Protein AF-A0A9D5G2F9-F1 (afdb_monomer_lite)

Sequence (188 aa):
MTETDYNDNSSNGGHCAVPDDVMAKYVARTQTERFNLGEPRIYWFSLKDRPQVIAGDEGLLRSNNSPKPAYIEMTNLMQVVGDATSSTPQPINWALVGSATIHHTLLQKSDGTYELLLWNEVPSWDTRTHVKISVPVQSATVHLPPSIGTATYYTFNTSYQMVRTPVTQRGSSFTIPVSDNISVLDFK

Secondary structure (DSSP, 8-state):
---B-----TTSTTS----HHHHHHHHHHHHHHHHHTT-S---BS-SB--TT-SS----SB-TTSPBPHHHHHHHHHHHHH--SS--PPPP---EEES-TTEEEEEEE-TTS-EEEEEEE-S-SEETTTTEE--PPPEEEEEE--TT---EEEEEE-TTS-EEEEEEPPBTTEEEEEE-SS-EEEEE-

Structure (mmCIF, N/CA/C/O backbone):
data_AF-A0A9D5G2F9-F1
#
_entry.id   AF-A0A9D5G2F9-F1
#
loop_
_atom_site.group_PDB
_atom_site.id
_atom_site.type_symbol
_atom_site.label_atom_id
_atom_site.label_alt_id
_atom_site.label_comp_id
_atom_site.label_asym_id
_atom_site.label_entity_id
_atom_site.label_seq_id
_atom_site.pdbx_PDB_ins_code
_atom_site.Cartn_x
_atom_site.Cartn_y
_atom_site.Cartn_z
_atom_site.occupancy
_atom_site.B_iso_or_equiv
_atom_site.auth_seq_id
_atom_site.auth_comp_id
_atom_site.auth_asym_id
_atom_site.auth_atom_id
_atom_site.pdbx_PDB_model_num
ATOM 1 N N . MET A 1 1 ? 3.955 -19.134 -1.319 1.00 85.31 1 MET A N 1
ATOM 2 C CA . MET A 1 1 ? 4.544 -19.064 -2.676 1.00 85.31 1 MET A CA 1
ATOM 3 C C . MET A 1 1 ? 6.048 -18.875 -2.584 1.00 85.31 1 MET A C 1
ATOM 5 O O . MET A 1 1 ? 6.481 -18.056 -1.784 1.00 85.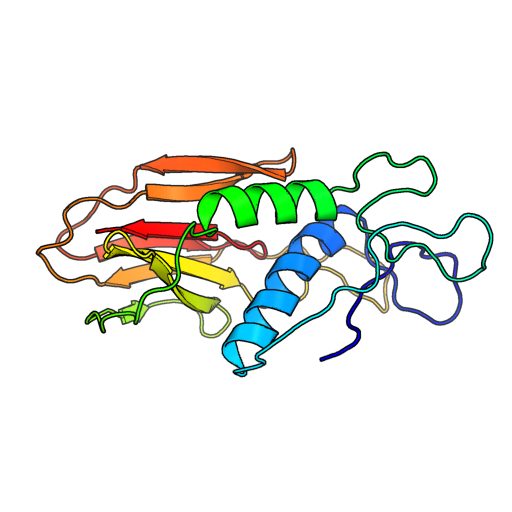31 1 MET A O 1
ATOM 9 N N . THR A 1 2 ? 6.841 -19.641 -3.340 1.00 88.06 2 THR A N 1
ATOM 10 C CA . THR A 1 2 ? 8.318 -19.618 -3.255 1.00 88.06 2 THR A CA 1
ATOM 11 C C . THR A 1 2 ? 8.989 -18.563 -4.132 1.00 88.06 2 THR A C 1
ATOM 13 O O . THR A 1 2 ? 10.154 -18.271 -3.896 1.00 88.06 2 THR A O 1
ATOM 16 N N . GLU A 1 3 ? 8.281 -18.002 -5.115 1.00 85.62 3 GLU A N 1
ATOM 17 C CA . GLU A 1 3 ? 8.810 -17.004 -6.050 1.00 85.62 3 GLU A CA 1
ATOM 18 C C . GLU A 1 3 ? 7.663 -16.153 -6.615 1.00 85.62 3 GLU A C 1
ATOM 20 O O . GLU A 1 3 ? 6.626 -16.689 -7.009 1.00 85.62 3 GLU A O 1
ATOM 25 N N . THR A 1 4 ? 7.839 -14.833 -6.599 1.00 86.94 4 THR A N 1
ATOM 26 C CA . THR A 1 4 ? 7.027 -13.837 -7.310 1.00 86.94 4 THR A CA 1
ATOM 27 C C . THR A 1 4 ? 7.900 -12.618 -7.568 1.00 86.94 4 THR A C 1
ATOM 29 O O . THR A 1 4 ? 8.702 -12.259 -6.702 1.00 86.94 4 THR A O 1
ATOM 32 N N . ASP A 1 5 ? 7.729 -11.973 -8.719 1.00 82.69 5 ASP A N 1
ATOM 33 C CA . ASP A 1 5 ? 8.570 -10.847 -9.113 1.00 82.69 5 ASP A CA 1
ATOM 34 C C . ASP A 1 5 ? 7.913 -9.938 -10.157 1.00 82.69 5 ASP A C 1
ATOM 36 O O . ASP A 1 5 ? 6.858 -10.242 -10.719 1.00 82.69 5 ASP A O 1
ATOM 40 N N . TYR A 1 6 ? 8.584 -8.811 -10.379 1.00 85.12 6 TYR A N 1
ATOM 41 C CA . TYR A 1 6 ? 8.575 -8.054 -11.623 1.00 85.12 6 TYR A CA 1
ATOM 42 C C . TYR A 1 6 ? 10.031 -7.669 -11.918 1.00 85.12 6 TYR A C 1
ATOM 44 O O . TYR A 1 6 ? 10.804 -7.446 -10.989 1.00 85.12 6 TYR A O 1
ATOM 52 N N . ASN A 1 7 ? 10.396 -7.539 -13.192 1.00 79.69 7 ASN A N 1
ATOM 53 C CA . ASN A 1 7 ? 11.679 -6.968 -13.618 1.00 79.69 7 ASN A CA 1
ATOM 54 C C . ASN A 1 7 ? 11.470 -5.558 -14.185 1.00 79.69 7 ASN A C 1
ATOM 56 O O . ASN A 1 7 ? 10.376 -5.239 -14.655 1.00 79.69 7 ASN A O 1
ATOM 60 N N . ASP A 1 8 ? 12.515 -4.733 -14.185 1.00 70.94 8 ASP A N 1
ATOM 61 C CA . ASP A 1 8 ? 12.493 -3.363 -14.720 1.00 70.94 8 ASP A CA 1
ATOM 62 C C . ASP A 1 8 ? 13.312 -3.160 -16.004 1.00 70.94 8 ASP A C 1
ATOM 64 O O . ASP A 1 8 ? 13.430 -2.041 -16.513 1.00 70.94 8 ASP A O 1
ATOM 68 N N . ASN A 1 9 ? 13.807 -4.247 -16.597 1.00 73.06 9 ASN A N 1
ATOM 69 C CA . ASN A 1 9 ? 14.624 -4.202 -17.801 1.00 73.06 9 ASN A CA 1
ATOM 70 C C . ASN A 1 9 ? 13.833 -4.499 -19.083 1.00 73.06 9 ASN A C 1
ATOM 72 O O . ASN A 1 9 ? 13.640 -5.645 -19.491 1.00 73.06 9 ASN A O 1
ATOM 76 N N . SER A 1 10 ? 13.457 -3.433 -19.788 1.00 64.12 10 SER A N 1
ATOM 77 C CA . SER A 1 10 ? 12.704 -3.488 -21.049 1.00 64.12 10 SER A CA 1
ATOM 78 C C . SER A 1 10 ? 13.485 -4.018 -22.259 1.00 64.12 10 SER A C 1
ATOM 80 O O . SER A 1 10 ? 12.889 -4.237 -23.312 1.00 64.12 10 SER A O 1
ATOM 82 N N . SER A 1 11 ? 14.801 -4.237 -22.143 1.00 59.06 11 SER A N 1
ATOM 83 C CA . SER A 1 11 ? 15.627 -4.787 -23.233 1.00 59.06 11 SER A CA 1
ATOM 84 C C . SER A 1 11 ? 15.567 -6.316 -23.336 1.00 59.06 11 SER A C 1
ATOM 86 O O . SER A 1 11 ? 16.083 -6.905 -24.290 1.00 59.06 11 SER A O 1
ATOM 88 N N . ASN A 1 12 ? 14.911 -6.966 -22.376 1.00 58.00 12 ASN A N 1
ATOM 89 C CA . ASN A 1 12 ? 14.879 -8.408 -22.243 1.00 58.00 12 ASN A CA 1
ATOM 90 C C . ASN A 1 12 ? 13.683 -9.010 -23.008 1.00 58.00 12 ASN A C 1
ATOM 92 O O . ASN A 1 12 ? 12.565 -9.049 -22.498 1.00 58.00 12 ASN A O 1
ATOM 96 N N . GLY A 1 13 ? 13.915 -9.432 -24.258 1.00 49.44 13 GLY A N 1
ATOM 97 C CA . GLY A 1 13 ? 12.926 -9.791 -25.296 1.00 49.44 13 GLY A CA 1
ATOM 98 C C . GLY A 1 13 ? 11.974 -10.975 -25.034 1.00 49.44 13 GLY A C 1
ATOM 99 O O . GLY A 1 13 ? 11.789 -11.811 -25.916 1.00 49.44 13 GLY A O 1
ATOM 100 N N . GLY A 1 14 ? 11.338 -11.034 -23.864 1.00 52.22 14 GLY A N 1
ATOM 101 C CA . GLY A 1 14 ? 10.308 -12.017 -23.517 1.00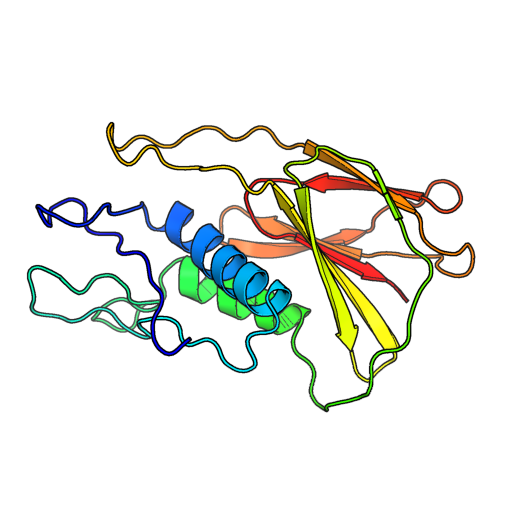 52.22 14 GLY A CA 1
ATOM 102 C C . GLY A 1 14 ? 9.567 -11.763 -22.196 1.00 52.22 14 GLY A C 1
ATOM 103 O O . GLY A 1 14 ? 8.471 -12.296 -22.027 1.00 52.22 14 GLY A O 1
ATOM 104 N N . HIS A 1 15 ? 10.096 -10.935 -21.285 1.00 58.59 15 HIS A N 1
ATOM 105 C CA . HIS A 1 15 ? 9.438 -10.609 -20.013 1.00 58.59 15 HIS A CA 1
ATOM 106 C C . HIS A 1 15 ? 8.861 -9.187 -20.038 1.00 58.59 15 HIS A C 1
ATOM 108 O O . HIS A 1 15 ? 9.508 -8.250 -20.495 1.00 58.59 15 HIS A O 1
ATOM 114 N N . CYS A 1 16 ? 7.629 -9.018 -19.550 1.00 67.19 16 CYS A N 1
ATOM 115 C CA . CYS A 1 16 ? 6.964 -7.715 -19.488 1.00 67.19 16 CYS A CA 1
ATOM 116 C C . CYS A 1 16 ? 7.566 -6.857 -18.363 1.00 67.19 16 CYS A C 1
ATOM 118 O O . CYS A 1 16 ? 7.049 -6.853 -17.246 1.00 67.19 16 CYS A O 1
ATOM 120 N N . ALA A 1 17 ? 8.660 -6.157 -18.657 1.00 82.50 17 ALA A N 1
ATOM 121 C CA . ALA A 1 17 ? 9.312 -5.259 -17.714 1.00 82.50 17 ALA A CA 1
ATOM 122 C C . ALA A 1 17 ? 8.416 -4.073 -17.331 1.00 82.50 17 ALA A C 1
ATOM 124 O O . ALA A 1 17 ? 7.658 -3.563 -18.166 1.00 82.50 17 ALA A O 1
ATOM 125 N N . VAL A 1 18 ? 8.542 -3.598 -16.093 1.00 89.31 18 VAL A N 1
ATOM 126 C CA . VAL A 1 18 ? 7.848 -2.412 -15.573 1.00 89.31 18 VAL A CA 1
ATOM 127 C C . VAL A 1 18 ? 8.861 -1.384 -15.061 1.00 89.31 18 VAL A C 1
ATOM 129 O O . VAL A 1 18 ? 9.857 -1.768 -14.466 1.00 89.31 18 VAL A O 1
ATOM 132 N N . PRO A 1 19 ? 8.646 -0.070 -15.226 1.00 91.12 19 PRO A N 1
ATOM 133 C CA . PRO A 1 19 ? 9.542 0.933 -14.649 1.00 91.12 19 PRO A CA 1
ATOM 134 C C . PRO A 1 19 ? 9.705 0.786 -13.126 1.00 91.12 19 PRO A C 1
ATOM 136 O O . PRO A 1 19 ? 8.762 0.395 -12.440 1.00 91.12 19 PRO A O 1
ATOM 139 N N . ASP A 1 20 ? 10.862 1.189 -12.590 1.00 91.38 20 ASP A N 1
ATOM 140 C CA . ASP A 1 20 ? 11.200 1.154 -11.153 1.00 91.38 20 ASP A CA 1
ATOM 141 C C . ASP A 1 20 ? 10.079 1.665 -10.221 1.00 91.38 20 ASP A C 1
ATOM 143 O O . ASP A 1 20 ? 9.812 1.093 -9.164 1.00 91.38 20 ASP A O 1
ATOM 147 N N . ASP A 1 21 ? 9.410 2.756 -10.599 1.00 92.38 21 ASP A N 1
ATOM 148 C CA . ASP A 1 21 ? 8.340 3.364 -9.802 1.00 92.38 21 ASP A CA 1
ATOM 149 C C . ASP A 1 21 ? 7.023 2.578 -9.854 1.00 92.38 21 ASP A C 1
ATOM 151 O O . ASP A 1 21 ? 6.224 2.649 -8.923 1.00 92.38 21 ASP A O 1
ATOM 155 N N . VAL A 1 22 ? 6.794 1.809 -10.921 1.00 94.44 22 VAL A N 1
ATOM 156 C CA . VAL A 1 22 ? 5.682 0.852 -11.004 1.00 94.44 22 VAL A CA 1
ATOM 157 C C . VAL A 1 22 ? 6.007 -0.392 -10.180 1.00 94.44 22 VAL A C 1
ATOM 159 O O . VAL A 1 22 ? 5.160 -0.847 -9.410 1.00 94.44 22 VAL A O 1
ATOM 162 N N . MET A 1 23 ? 7.240 -0.900 -10.284 1.00 93.81 23 MET A N 1
ATOM 163 C CA . MET A 1 23 ? 7.716 -2.030 -9.481 1.00 93.81 23 MET A CA 1
ATOM 164 C C . MET A 1 23 ? 7.562 -1.749 -7.983 1.00 93.81 23 MET A C 1
ATOM 166 O O . MET A 1 23 ? 7.142 -2.641 -7.249 1.00 93.81 23 MET A O 1
ATOM 170 N N . ALA A 1 24 ? 7.839 -0.514 -7.544 1.00 94.56 24 ALA A N 1
ATOM 171 C CA . ALA A 1 24 ? 7.674 -0.103 -6.152 1.00 94.56 24 ALA A CA 1
ATOM 172 C C . ALA A 1 24 ? 6.264 -0.386 -5.618 1.00 94.56 24 ALA A C 1
ATOM 174 O O . ALA A 1 24 ? 6.119 -1.113 -4.639 1.00 94.56 24 ALA A O 1
ATOM 175 N N . LYS A 1 25 ? 5.237 0.049 -6.353 1.00 95.62 25 LYS A N 1
ATOM 176 C CA . LYS A 1 25 ? 3.829 -0.186 -5.999 1.00 95.62 25 LYS A CA 1
ATOM 177 C C . LYS A 1 25 ? 3.478 -1.670 -6.030 1.00 95.62 25 LYS A C 1
ATOM 179 O O . LYS A 1 25 ? 2.764 -2.188 -5.171 1.00 95.62 25 LYS A O 1
ATOM 184 N N . TYR A 1 26 ? 3.943 -2.364 -7.066 1.00 95.81 26 TYR A N 1
ATOM 185 C CA . TYR A 1 26 ? 3.546 -3.742 -7.337 1.00 95.81 26 TYR A CA 1
ATOM 186 C C . TYR A 1 26 ? 4.154 -4.740 -6.355 1.00 95.81 26 TYR A C 1
ATOM 188 O O . TYR A 1 26 ? 3.497 -5.740 -6.057 1.00 95.81 26 TYR A O 1
ATOM 196 N N . VAL A 1 27 ? 5.349 -4.481 -5.808 1.00 94.94 27 VAL A N 1
ATOM 197 C CA . VAL A 1 27 ? 5.937 -5.360 -4.786 1.00 94.94 27 VAL A CA 1
ATOM 198 C C . VAL A 1 27 ? 5.100 -5.396 -3.514 1.00 94.94 27 VAL A C 1
ATOM 200 O O . VAL A 1 27 ? 4.864 -6.476 -2.967 1.00 94.94 27 VAL A O 1
ATOM 203 N N . ALA A 1 28 ? 4.612 -4.239 -3.069 1.00 94.50 28 ALA A N 1
ATOM 204 C CA . ALA A 1 28 ? 3.780 -4.135 -1.882 1.00 94.50 28 ALA A CA 1
ATOM 205 C C . ALA A 1 28 ? 2.405 -4.764 -2.149 1.00 94.50 28 ALA A C 1
ATOM 207 O O . ALA A 1 28 ? 2.014 -5.702 -1.456 1.00 94.50 28 ALA A O 1
ATOM 208 N N . ARG A 1 29 ? 1.733 -4.345 -3.233 1.00 97.19 29 ARG A N 1
ATOM 209 C CA . ARG A 1 29 ? 0.416 -4.870 -3.646 1.00 97.19 29 ARG A CA 1
ATOM 210 C C . ARG A 1 29 ? 0.413 -6.383 -3.786 1.00 97.19 29 ARG A C 1
ATOM 212 O O . ARG A 1 29 ? -0.389 -7.055 -3.151 1.00 97.19 29 ARG A O 1
ATOM 219 N N . THR A 1 30 ? 1.351 -6.936 -4.550 1.00 96.12 30 THR A N 1
ATOM 220 C CA . THR A 1 30 ? 1.399 -8.381 -4.814 1.00 96.12 30 THR A CA 1
ATOM 221 C C . THR A 1 30 ? 1.569 -9.177 -3.527 1.00 96.12 30 THR A C 1
ATOM 223 O O . THR A 1 30 ? 0.895 -10.184 -3.338 1.00 96.12 30 THR A O 1
ATOM 226 N N . GLN A 1 31 ? 2.445 -8.747 -2.618 1.00 95.00 31 GLN A N 1
ATOM 227 C CA . GLN A 1 31 ? 2.630 -9.460 -1.354 1.00 95.00 31 GLN A CA 1
ATOM 228 C C . GLN A 1 31 ? 1.388 -9.368 -0.464 1.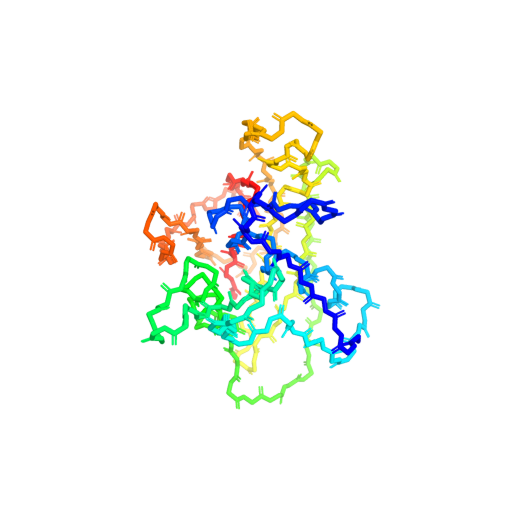00 95.00 31 GLN A C 1
ATOM 230 O O . GLN A 1 31 ? 0.986 -10.371 0.123 1.00 95.00 31 GLN A O 1
ATOM 235 N N . THR A 1 32 ? 0.736 -8.209 -0.418 1.00 96.25 32 THR A N 1
ATOM 236 C CA . THR A 1 32 ? -0.491 -8.015 0.358 1.00 96.25 32 THR A CA 1
ATOM 237 C C . THR A 1 32 ? -1.677 -8.810 -0.211 1.00 96.25 32 THR A C 1
ATOM 239 O O . THR A 1 32 ? -2.422 -9.422 0.550 1.00 96.25 32 THR A O 1
ATOM 242 N N . GLU A 1 33 ? -1.807 -8.928 -1.534 1.00 97.62 33 GLU A N 1
ATOM 243 C CA . GLU A 1 33 ? -2.795 -9.817 -2.171 1.00 97.62 33 GLU A CA 1
ATOM 244 C C . GLU A 1 33 ? -2.579 -11.279 -1.791 1.00 97.62 33 GLU A C 1
ATOM 246 O O . GLU A 1 33 ? -3.505 -12.008 -1.439 1.00 97.62 33 GLU A O 1
ATOM 251 N N . ARG A 1 34 ? -1.325 -11.728 -1.829 1.00 96.31 34 ARG A N 1
ATOM 252 C CA . ARG A 1 34 ? -0.973 -13.111 -1.489 1.00 96.31 34 ARG A CA 1
ATOM 253 C C . ARG A 1 34 ? -1.233 -13.391 -0.014 1.00 96.31 34 ARG A C 1
ATOM 255 O O . ARG A 1 34 ? -1.690 -14.480 0.329 1.00 96.31 34 ARG A O 1
ATOM 262 N N . PHE A 1 35 ? -1.014 -12.395 0.842 1.00 95.19 35 PHE A N 1
ATOM 263 C CA . PHE A 1 35 ? -1.396 -12.457 2.246 1.00 95.19 35 PHE A CA 1
ATOM 264 C C . PHE A 1 35 ? -2.918 -12.599 2.406 1.00 95.19 35 PHE A C 1
ATOM 266 O O . PHE A 1 35 ? -3.367 -13.485 3.132 1.00 95.19 35 PHE A O 1
ATOM 273 N N . ASN A 1 36 ? -3.716 -11.816 1.672 1.00 96.94 36 ASN A N 1
ATOM 274 C CA . ASN A 1 36 ? -5.182 -11.926 1.672 1.00 96.94 36 ASN A CA 1
ATOM 275 C C . ASN A 1 36 ? -5.688 -13.299 1.204 1.00 96.94 36 ASN A C 1
ATOM 277 O O . ASN A 1 36 ? -6.727 -13.765 1.669 1.00 96.94 36 ASN A O 1
ATOM 281 N N . LEU A 1 37 ? -4.943 -13.976 0.327 1.00 96.81 37 LEU A N 1
ATOM 282 C CA . LEU A 1 37 ? -5.225 -15.351 -0.100 1.00 96.81 37 LEU A CA 1
ATOM 283 C C . LEU A 1 37 ? -4.844 -16.415 0.948 1.00 96.81 37 LEU A C 1
ATOM 285 O O . LEU A 1 37 ? -5.000 -17.610 0.695 1.00 96.81 37 LEU A O 1
ATOM 289 N N . GLY A 1 38 ? -4.361 -16.011 2.125 1.00 95.50 38 GLY A N 1
ATOM 290 C CA . GLY A 1 38 ? -4.005 -16.909 3.223 1.00 95.50 38 GLY A CA 1
ATOM 291 C C . GLY A 1 38 ? -2.656 -17.599 3.041 1.00 95.50 38 GLY A C 1
ATOM 292 O O . GLY A 1 38 ? -2.405 -18.632 3.666 1.00 95.50 38 GLY A O 1
ATOM 293 N N . GLU A 1 39 ? -1.776 -17.071 2.184 1.00 95.50 39 GLU A N 1
ATOM 294 C CA . GLU A 1 39 ? -0.453 -17.655 2.015 1.00 95.50 39 GLU A CA 1
ATOM 295 C C . GLU A 1 39 ? 0.415 -17.429 3.263 1.00 95.50 39 GLU A C 1
ATOM 297 O O . GLU A 1 39 ? 0.711 -16.287 3.615 1.00 95.50 39 GLU A O 1
ATOM 302 N N . PRO A 1 40 ? 0.904 -18.498 3.921 1.00 89.94 40 PRO A N 1
ATOM 303 C CA . PRO A 1 40 ? 1.601 -18.362 5.198 1.00 89.94 40 PRO A CA 1
ATOM 304 C C . PRO A 1 40 ? 3.005 -17.769 5.047 1.00 89.94 40 PRO A C 1
ATOM 306 O O . PRO A 1 40 ? 3.577 -17.274 6.015 1.00 89.94 40 PRO A O 1
ATOM 309 N N . ARG A 1 41 ? 3.595 -17.889 3.851 1.00 93.06 41 ARG A N 1
ATOM 310 C CA . ARG A 1 41 ? 4.920 -17.374 3.501 1.00 93.06 41 ARG A CA 1
ATOM 311 C C . ARG A 1 41 ? 4.974 -17.018 2.022 1.00 93.06 41 ARG A C 1
ATOM 313 O O . ARG A 1 41 ? 4.608 -17.830 1.164 1.0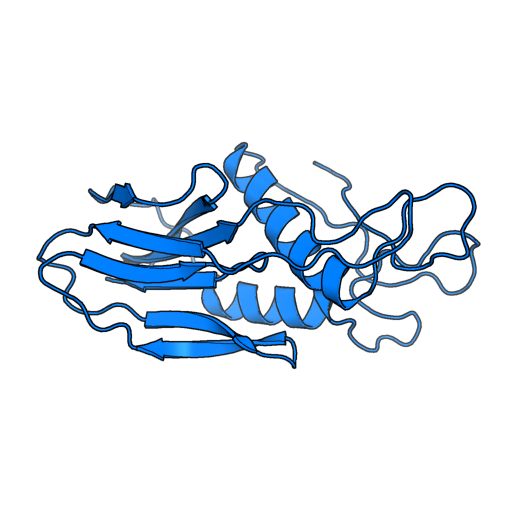0 93.06 41 ARG A O 1
ATOM 320 N N . ILE A 1 42 ? 5.488 -15.826 1.756 1.00 93.94 42 ILE A N 1
ATOM 321 C CA . ILE A 1 42 ? 5.609 -15.218 0.435 1.00 93.94 42 ILE A CA 1
ATOM 322 C C . ILE A 1 42 ? 7.060 -14.769 0.286 1.00 93.94 42 ILE A C 1
ATOM 324 O O . ILE A 1 42 ? 7.607 -14.145 1.193 1.00 93.94 42 ILE A O 1
ATOM 328 N N . TYR A 1 43 ? 7.689 -15.119 -0.831 1.00 93.50 43 TYR A N 1
ATOM 329 C CA . TYR A 1 43 ? 9.080 -14.777 -1.107 1.00 93.50 43 TYR A CA 1
ATOM 330 C C . TYR A 1 43 ? 9.149 -13.932 -2.375 1.00 93.50 43 TYR A C 1
ATOM 332 O O . TYR A 1 43 ? 8.738 -14.388 -3.442 1.00 93.50 43 TYR A O 1
ATOM 340 N N . TRP A 1 44 ? 9.670 -12.710 -2.244 1.00 92.00 44 TRP A N 1
ATOM 341 C CA . TRP A 1 44 ? 9.986 -11.863 -3.388 1.00 92.00 44 TRP A CA 1
ATOM 342 C C . TRP A 1 44 ? 11.286 -12.324 -4.034 1.00 92.00 44 TRP A C 1
ATOM 344 O O . TRP A 1 44 ? 12.320 -12.432 -3.362 1.00 92.00 44 TRP A O 1
ATOM 354 N N . PHE A 1 45 ? 11.241 -12.560 -5.336 1.00 89.06 45 PHE A N 1
ATOM 355 C CA . PHE A 1 45 ? 12.439 -12.723 -6.130 1.00 89.06 45 PHE A CA 1
ATOM 356 C C . PHE A 1 45 ? 12.769 -11.368 -6.782 1.00 89.06 45 PHE A C 1
ATOM 358 O O . PHE A 1 45 ? 11.959 -10.806 -7.495 1.00 89.06 45 PHE A O 1
ATOM 365 N N . SER A 1 46 ? 13.902 -10.737 -6.498 1.00 90.75 46 SER A N 1
ATOM 366 C CA . SER A 1 46 ? 14.930 -11.138 -5.534 1.00 90.75 46 SER A CA 1
ATOM 367 C C . SER A 1 46 ? 15.377 -9.969 -4.666 1.00 90.75 46 SER A C 1
ATOM 369 O O . SER A 1 46 ? 14.948 -8.831 -4.835 1.00 90.75 46 SER A O 1
ATOM 371 N N . LEU A 1 47 ? 16.257 -10.231 -3.699 1.00 93.56 47 LEU A N 1
ATOM 372 C CA . LEU A 1 47 ? 16.825 -9.149 -2.899 1.00 93.56 47 LEU A CA 1
ATOM 373 C C . LEU A 1 47 ? 17.700 -8.211 -3.747 1.00 93.56 47 LEU A C 1
ATOM 375 O O . LEU A 1 47 ? 17.770 -7.024 -3.445 1.00 93.56 47 LEU A O 1
ATOM 379 N N . LYS A 1 48 ? 18.381 -8.713 -4.784 1.00 92.94 48 LYS A N 1
ATOM 380 C CA . LYS A 1 48 ? 19.434 -7.967 -5.478 1.00 92.94 48 LYS A CA 1
ATOM 381 C C . LYS A 1 48 ? 19.563 -8.361 -6.948 1.00 92.94 48 LYS A C 1
ATOM 383 O O . LYS A 1 48 ? 19.646 -9.549 -7.252 1.00 92.94 48 LYS A O 1
ATOM 388 N N . ASP A 1 49 ? 19.712 -7.356 -7.806 1.00 90.06 49 ASP A N 1
ATOM 389 C CA . ASP A 1 49 ? 19.970 -7.527 -9.232 1.00 90.06 49 ASP A CA 1
ATOM 390 C C . ASP A 1 49 ? 21.258 -8.323 -9.477 1.00 90.06 49 ASP A C 1
ATOM 392 O O . ASP A 1 49 ? 22.287 -8.164 -8.795 1.00 90.06 49 ASP A O 1
ATOM 396 N N . ARG A 1 50 ? 21.218 -9.174 -10.497 1.00 83.38 50 ARG A N 1
ATOM 397 C CA . ARG A 1 50 ? 22.334 -10.028 -10.896 1.00 83.38 50 ARG A CA 1
ATOM 398 C C . ARG A 1 50 ? 23.219 -9.281 -11.895 1.00 83.38 50 ARG A C 1
ATOM 400 O O . ARG A 1 50 ? 22.727 -8.772 -12.890 1.00 83.38 50 ARG A O 1
ATOM 407 N N . PRO A 1 51 ? 24.546 -9.250 -11.699 1.00 68.44 51 PRO A N 1
ATOM 408 C CA . PRO A 1 51 ? 25.423 -8.393 -12.493 1.00 68.44 51 PRO A CA 1
ATOM 409 C C . PRO A 1 51 ? 25.627 -8.816 -13.964 1.00 68.44 51 PRO A C 1
ATOM 411 O O . PRO A 1 51 ? 26.328 -8.095 -14.669 1.00 68.44 51 PRO A O 1
ATOM 414 N N . GLN A 1 52 ? 25.128 -9.977 -14.430 1.00 59.94 52 GLN A N 1
ATOM 415 C CA . GLN A 1 52 ? 25.610 -10.593 -15.686 1.00 59.94 52 GLN A CA 1
ATOM 416 C C . GLN A 1 52 ? 24.613 -11.478 -16.464 1.00 59.94 52 GLN A C 1
ATOM 418 O O . GLN A 1 52 ? 25.039 -12.431 -17.116 1.00 59.94 52 GLN A O 1
ATOM 423 N N . VAL A 1 53 ? 23.306 -11.213 -16.465 1.00 54.59 53 VAL A N 1
ATOM 424 C CA . VAL A 1 53 ? 22.415 -11.973 -17.364 1.00 54.59 53 VAL A CA 1
ATOM 425 C C . VAL A 1 53 ? 21.375 -11.096 -18.028 1.00 54.59 53 VAL A C 1
ATOM 427 O O . VAL A 1 53 ? 20.931 -10.101 -17.475 1.00 54.59 53 VAL A O 1
ATOM 430 N N . ILE A 1 54 ? 21.010 -11.526 -19.237 1.00 53.28 54 ILE A N 1
ATOM 431 C CA . ILE A 1 54 ? 19.921 -11.008 -20.068 1.00 53.28 54 ILE A CA 1
ATOM 432 C C . ILE A 1 54 ? 18.633 -10.841 -19.231 1.00 53.28 54 ILE A C 1
ATOM 434 O O . ILE A 1 54 ? 17.914 -9.884 -19.464 1.00 53.28 54 ILE A O 1
ATOM 438 N N . ALA A 1 55 ? 18.433 -11.677 -18.195 1.00 58.69 55 ALA A N 1
ATOM 439 C CA . ALA A 1 55 ? 17.474 -11.515 -17.095 1.00 58.69 55 ALA A CA 1
ATOM 440 C C . ALA A 1 55 ? 18.194 -11.374 -15.735 1.00 58.69 55 ALA A C 1
ATOM 442 O O . ALA A 1 55 ? 19.124 -12.136 -15.450 1.00 58.69 55 ALA A O 1
ATOM 443 N N . GLY A 1 56 ? 17.775 -10.440 -14.882 1.00 62.91 56 GLY A N 1
ATOM 444 C CA . GLY A 1 56 ? 18.446 -10.215 -13.599 1.00 62.91 56 GLY A CA 1
ATOM 445 C C . GLY A 1 56 ? 18.146 -8.897 -12.897 1.00 62.91 56 GLY A C 1
ATOM 446 O O . GLY A 1 56 ? 18.913 -8.540 -12.004 1.00 62.91 56 GLY A O 1
ATOM 447 N N . ASP A 1 57 ? 17.087 -8.189 -13.286 1.00 81.56 57 ASP A N 1
ATOM 448 C CA . ASP A 1 57 ? 16.746 -6.867 -12.752 1.00 81.56 57 ASP A CA 1
ATOM 449 C C . ASP A 1 57 ? 15.459 -6.903 -11.888 1.00 81.56 57 ASP A C 1
ATOM 451 O O . ASP A 1 57 ? 14.711 -5.937 -11.751 1.00 81.56 57 ASP A O 1
ATOM 455 N N . GLU A 1 58 ? 15.177 -8.059 -11.280 1.00 87.44 58 GLU A N 1
ATOM 456 C CA . GLU A 1 58 ? 14.061 -8.290 -10.346 1.00 87.44 58 GLU A CA 1
ATOM 457 C C . GLU A 1 58 ? 14.401 -7.893 -8.895 1.00 87.44 58 GLU A C 1
ATOM 459 O O . GLU A 1 58 ? 13.608 -8.076 -7.964 1.00 87.44 58 GLU A O 1
ATOM 464 N N . GLY A 1 59 ? 15.622 -7.416 -8.660 1.00 91.75 59 GLY A N 1
ATOM 465 C CA . GLY A 1 59 ? 16.128 -7.091 -7.340 1.00 91.75 59 GLY A CA 1
ATOM 466 C C . GLY A 1 59 ? 15.354 -5.958 -6.679 1.00 91.75 59 GLY A C 1
ATOM 467 O O . GLY A 1 59 ? 14.874 -5.035 -7.328 1.00 91.75 59 GLY A O 1
ATOM 468 N N . LEU A 1 60 ? 15.301 -5.977 -5.349 1.00 95.00 60 LEU A N 1
ATOM 469 C CA . LEU A 1 60 ? 15.006 -4.780 -4.555 1.00 95.00 60 LEU A CA 1
ATOM 470 C C . LEU A 1 60 ? 16.230 -3.845 -4.502 1.00 95.00 60 LEU A C 1
ATOM 472 O O . LEU A 1 60 ? 16.106 -2.626 -4.413 1.00 95.00 60 LEU A O 1
ATOM 476 N N . LEU A 1 61 ? 17.434 -4.405 -4.584 1.00 95.38 61 LEU A N 1
ATOM 477 C CA . LEU A 1 61 ? 18.696 -3.677 -4.654 1.00 95.38 61 LEU A CA 1
ATOM 478 C C . LEU A 1 61 ? 19.295 -3.782 -6.052 1.00 95.38 61 LEU A C 1
ATOM 480 O O . LEU A 1 61 ? 19.269 -4.846 -6.662 1.00 95.38 61 LEU A O 1
ATOM 484 N N . ARG A 1 62 ? 19.957 -2.721 -6.505 1.00 92.62 62 ARG A N 1
ATOM 485 C CA . ARG A 1 62 ? 20.822 -2.767 -7.687 1.00 92.62 62 ARG A CA 1
ATOM 486 C C . ARG A 1 62 ? 22.035 -3.670 -7.451 1.00 92.62 62 ARG A C 1
ATOM 488 O O . ARG A 1 62 ? 22.435 -3.941 -6.314 1.00 92.62 62 ARG A O 1
ATOM 495 N N . SER A 1 63 ? 22.717 -4.061 -8.526 1.00 91.19 63 SER A N 1
ATOM 496 C CA . SER A 1 63 ? 23.915 -4.919 -8.476 1.00 91.19 63 SER A CA 1
ATOM 497 C C . SER A 1 63 ? 25.074 -4.327 -7.646 1.00 91.19 63 SER A C 1
ATOM 499 O O . SER A 1 63 ? 25.874 -5.066 -7.062 1.00 91.19 63 SER A O 1
ATOM 501 N N . ASN A 1 64 ? 25.124 -3.000 -7.496 1.00 92.00 64 ASN A N 1
ATOM 502 C CA . ASN A 1 64 ? 26.062 -2.267 -6.634 1.00 92.00 64 ASN A CA 1
ATOM 503 C C . ASN A 1 64 ? 25.564 -2.060 -5.181 1.00 92.00 64 ASN A C 1
ATOM 505 O O . ASN A 1 64 ? 26.182 -1.308 -4.432 1.00 92.00 64 ASN A O 1
ATOM 509 N N . ASN A 1 65 ? 24.469 -2.717 -4.784 1.00 92.31 65 ASN A N 1
ATOM 510 C CA . ASN A 1 65 ? 23.765 -2.595 -3.497 1.00 92.31 65 ASN A CA 1
ATOM 511 C C . ASN A 1 65 ? 23.021 -1.270 -3.254 1.00 92.31 65 ASN A C 1
ATOM 513 O O . ASN A 1 65 ? 22.521 -1.063 -2.149 1.00 92.31 65 ASN A O 1
ATOM 517 N N . SER A 1 66 ? 22.923 -0.370 -4.236 1.00 95.25 66 SER A N 1
ATOM 518 C CA . SER A 1 66 ? 22.067 0.812 -4.072 1.00 95.25 66 SER A CA 1
ATOM 519 C C . SER A 1 66 ? 20.583 0.410 -4.062 1.00 95.25 66 SER A C 1
ATOM 521 O O . SER A 1 66 ? 20.191 -0.472 -4.831 1.00 95.25 66 SER A O 1
ATOM 523 N N . PRO A 1 67 ? 19.750 1.003 -3.189 1.00 95.69 67 PRO A N 1
ATOM 524 C CA . PRO A 1 67 ? 18.344 0.633 -3.089 1.00 95.69 67 PRO A CA 1
ATOM 525 C C . PRO A 1 67 ? 17.547 1.112 -4.306 1.00 95.69 67 PRO A C 1
ATOM 527 O O . PRO A 1 67 ? 17.679 2.266 -4.719 1.00 95.69 67 PRO A O 1
ATOM 530 N N . LYS A 1 68 ? 16.687 0.242 -4.850 1.00 95.06 68 LYS A N 1
ATOM 531 C CA . LYS A 1 68 ? 15.655 0.630 -5.825 1.00 95.06 68 LYS A CA 1
ATOM 532 C C . LYS A 1 68 ? 14.445 1.217 -5.090 1.00 95.06 68 LYS A C 1
ATOM 534 O O . LYS A 1 68 ? 14.282 0.958 -3.892 1.00 95.06 68 LYS A O 1
ATOM 539 N N . PRO A 1 69 ? 13.561 1.961 -5.776 1.00 95.62 69 PRO A N 1
ATOM 540 C CA . PRO A 1 69 ? 12.306 2.432 -5.193 1.00 95.62 69 PRO A CA 1
ATOM 541 C C . PRO A 1 69 ? 11.512 1.345 -4.459 1.00 95.62 69 PRO A C 1
ATOM 543 O O . PRO A 1 69 ? 11.074 1.575 -3.337 1.00 95.62 69 PRO A O 1
ATOM 546 N N . ALA A 1 70 ? 11.444 0.132 -5.015 1.00 94.94 70 ALA A N 1
ATOM 547 C CA . ALA A 1 70 ? 10.799 -1.019 -4.383 1.00 94.94 70 ALA A CA 1
ATOM 548 C C . ALA A 1 70 ? 11.380 -1.393 -3.007 1.00 94.94 70 ALA A C 1
ATOM 550 O O . ALA A 1 70 ? 10.629 -1.708 -2.086 1.00 94.94 70 ALA A O 1
ATOM 551 N N . TYR A 1 71 ? 12.701 -1.305 -2.822 1.00 96.62 71 TYR A N 1
ATOM 552 C CA . TYR A 1 71 ? 13.323 -1.528 -1.513 1.00 96.62 71 TYR A CA 1
ATOM 553 C C . TYR A 1 71 ? 12.913 -0.462 -0.499 1.00 96.62 71 TYR A C 1
ATOM 555 O O . TYR A 1 71 ? 12.605 -0.778 0.653 1.00 96.62 71 TYR A O 1
ATOM 563 N N . ILE A 1 72 ? 12.933 0.805 -0.921 1.00 96.38 72 ILE A N 1
ATOM 564 C CA . ILE A 1 72 ? 12.596 1.945 -0.064 1.00 96.38 72 ILE A CA 1
ATOM 565 C C . ILE A 1 72 ? 11.129 1.848 0.354 1.00 96.38 72 ILE A C 1
ATOM 567 O O . ILE A 1 72 ? 10.825 1.956 1.541 1.00 96.38 72 ILE A O 1
ATOM 571 N N . GLU A 1 73 ? 10.237 1.590 -0.600 1.00 95.38 73 GLU A N 1
ATOM 572 C CA . GLU A 1 73 ? 8.804 1.460 -0.362 1.00 95.38 73 GLU A CA 1
ATOM 573 C C . GLU A 1 73 ? 8.501 0.319 0.616 1.00 95.38 73 GLU A C 1
ATOM 575 O O . GLU A 1 73 ? 7.881 0.546 1.656 1.00 95.38 73 GLU A O 1
ATOM 580 N N . MET A 1 74 ? 9.038 -0.878 0.358 1.00 95.88 74 MET A N 1
ATOM 581 C CA . MET A 1 74 ? 8.823 -2.043 1.218 1.00 95.88 74 MET A CA 1
ATOM 582 C C . MET A 1 74 ? 9.387 -1.828 2.627 1.00 95.88 74 MET A C 1
ATOM 584 O O . MET A 1 74 ? 8.739 -2.171 3.614 1.00 95.88 74 MET A O 1
ATOM 588 N N . THR A 1 75 ? 10.570 -1.219 2.749 1.00 95.88 75 THR A N 1
ATOM 589 C CA . THR A 1 75 ? 11.170 -0.913 4.058 1.00 95.88 75 THR A CA 1
ATOM 590 C C . THR A 1 75 ? 10.297 0.052 4.856 1.00 95.88 75 THR A C 1
ATOM 592 O O . THR A 1 75 ? 10.054 -0.180 6.038 1.00 95.88 75 THR A O 1
ATOM 595 N N . ASN A 1 76 ? 9.796 1.115 4.224 1.00 96.31 76 ASN A N 1
ATOM 596 C CA . ASN A 1 76 ? 8.920 2.084 4.883 1.00 96.31 76 ASN A CA 1
ATOM 597 C C . ASN A 1 76 ? 7.553 1.481 5.237 1.00 96.31 76 ASN A C 1
ATOM 599 O O . ASN A 1 76 ? 7.044 1.755 6.320 1.00 96.31 76 ASN A O 1
ATOM 603 N N . LEU A 1 77 ? 6.977 0.632 4.377 1.00 96.44 77 LEU A N 1
ATOM 604 C CA . LEU A 1 77 ? 5.737 -0.079 4.694 1.00 96.44 77 LEU A CA 1
ATOM 605 C C . LEU A 1 77 ? 5.927 -0.979 5.918 1.00 96.44 77 LEU A C 1
ATOM 607 O O . LEU A 1 77 ? 5.154 -0.886 6.866 1.00 96.44 77 LEU A O 1
ATOM 611 N N . MET A 1 78 ? 6.991 -1.789 5.938 1.00 95.00 78 MET A N 1
ATOM 612 C CA . MET A 1 78 ? 7.315 -2.671 7.066 1.00 95.00 78 MET A CA 1
ATOM 613 C C . MET A 1 78 ? 7.588 -1.907 8.367 1.00 95.00 78 MET A C 1
ATOM 615 O O . MET A 1 78 ? 7.321 -2.438 9.439 1.00 95.00 78 MET A O 1
ATOM 619 N N . GLN A 1 79 ? 8.098 -0.673 8.311 1.00 94.62 79 GLN A N 1
ATOM 620 C CA . GLN A 1 79 ? 8.253 0.164 9.510 1.00 94.62 79 GLN A CA 1
ATOM 621 C C . GLN A 1 79 ? 6.912 0.602 10.109 1.00 94.62 79 GLN A C 1
ATOM 623 O O . GLN A 1 79 ? 6.834 0.798 11.320 1.00 94.62 79 GLN A O 1
ATOM 628 N N . VAL A 1 80 ? 5.878 0.759 9.280 1.00 94.44 80 VAL A N 1
ATOM 629 C CA . VAL A 1 80 ? 4.519 1.073 9.737 1.00 94.44 80 VAL A CA 1
ATOM 630 C C . VAL A 1 80 ? 3.859 -0.204 10.258 1.00 94.44 80 VAL A C 1
ATOM 632 O O . VAL A 1 80 ? 3.594 -0.304 11.456 1.00 94.44 80 VAL A O 1
ATOM 635 N N . VAL A 1 81 ? 3.733 -1.222 9.398 1.00 94.44 81 VAL A N 1
ATOM 636 C CA . VAL A 1 81 ? 2.910 -2.415 9.675 1.00 94.44 81 VAL A CA 1
ATOM 637 C C . VAL A 1 81 ? 3.609 -3.506 10.488 1.00 94.44 81 VAL A C 1
ATOM 639 O O . VAL A 1 81 ? 3.001 -4.493 10.895 1.00 94.44 81 VAL A O 1
ATOM 642 N N . GLY A 1 82 ? 4.918 -3.371 10.699 1.00 93.38 82 GLY A N 1
ATOM 643 C CA . GLY A 1 82 ? 5.715 -4.340 11.439 1.00 93.38 82 GLY A CA 1
ATOM 644 C C . GLY A 1 82 ? 5.335 -4.390 12.915 1.00 93.38 82 GLY A C 1
ATOM 645 O O . GLY A 1 82 ? 5.095 -3.362 13.554 1.00 93.38 82 GLY A O 1
ATOM 646 N N . ASP A 1 83 ? 5.339 -5.601 13.466 1.00 93.75 83 ASP A N 1
ATOM 647 C CA . ASP A 1 83 ? 5.031 -5.878 14.864 1.00 93.75 83 ASP A CA 1
ATOM 648 C C . ASP A 1 83 ? 6.177 -6.657 15.522 1.00 93.75 83 ASP A C 1
ATOM 650 O O . ASP A 1 83 ? 6.822 -7.500 14.893 1.00 93.75 83 ASP A O 1
ATOM 654 N N . ALA A 1 84 ? 6.463 -6.353 16.787 1.00 86.25 84 ALA A N 1
ATOM 655 C CA . ALA A 1 84 ? 7.584 -6.943 17.517 1.00 86.25 84 ALA A CA 1
ATOM 656 C C . ALA A 1 84 ? 7.252 -8.332 18.075 1.00 86.25 84 ALA A C 1
ATOM 658 O O . ALA A 1 84 ? 8.150 -9.150 18.289 1.00 86.25 84 ALA A O 1
ATOM 659 N N . THR A 1 85 ? 5.973 -8.599 18.338 1.00 90.06 85 THR A N 1
ATOM 660 C CA . THR A 1 85 ? 5.494 -9.867 18.889 1.00 90.06 85 THR A CA 1
ATOM 661 C C . THR A 1 85 ? 4.246 -10.327 18.149 1.00 90.06 85 THR A C 1
ATOM 663 O O . THR A 1 85 ? 3.537 -9.538 17.540 1.00 90.06 85 THR A O 1
ATOM 666 N N . SER A 1 86 ? 3.977 -11.631 18.174 1.00 83.88 86 SER A N 1
ATOM 667 C CA . SER A 1 86 ? 2.732 -12.167 17.625 1.00 83.88 86 SER A CA 1
ATOM 668 C C . SER A 1 86 ? 1.643 -12.137 18.694 1.00 83.88 86 SER A C 1
ATOM 670 O O . SER A 1 86 ? 1.871 -12.532 19.838 1.00 83.88 86 SER A O 1
ATOM 672 N N . SER A 1 87 ? 0.448 -11.704 18.304 1.00 90.25 87 SER A N 1
ATOM 673 C CA . SER A 1 87 ? -0.770 -11.805 19.105 1.00 90.25 87 SER A CA 1
ATOM 674 C C . SER A 1 87 ? -1.912 -12.351 18.245 1.00 90.25 87 SER A C 1
ATOM 676 O O . SER A 1 87 ? -1.799 -12.411 17.022 1.00 90.25 87 SER A O 1
ATOM 678 N N . THR A 1 88 ? -3.001 -12.795 18.876 1.00 93.62 88 THR A N 1
ATOM 679 C CA . THR A 1 88 ? -4.218 -13.177 18.144 1.00 93.62 88 THR A CA 1
ATOM 680 C C . THR A 1 88 ? -5.057 -11.926 17.877 1.00 93.62 88 THR A C 1
ATOM 682 O O . THR A 1 88 ? -5.534 -11.332 18.853 1.00 93.62 88 THR A O 1
ATOM 685 N N . PRO A 1 89 ? -5.281 -11.544 16.603 1.00 93.94 89 PRO A N 1
ATOM 686 C CA . PRO A 1 89 ? -6.090 -10.379 16.277 1.00 93.94 89 PRO A CA 1
ATOM 687 C C . PRO A 1 89 ? -7.512 -10.496 16.827 1.00 93.94 89 PRO A C 1
ATOM 689 O O . PRO A 1 89 ? -8.111 -11.575 16.829 1.00 93.94 89 PRO A O 1
ATOM 692 N N . GLN A 1 90 ? -8.059 -9.376 17.276 1.00 94.69 90 GLN A N 1
ATOM 693 C CA . GLN A 1 90 ? -9.438 -9.234 17.714 1.00 94.69 90 GLN A CA 1
ATOM 694 C C . GLN A 1 90 ? -10.300 -8.705 16.562 1.00 94.69 90 GLN A C 1
ATOM 696 O O . GLN A 1 90 ? -9.844 -7.879 15.772 1.00 94.69 90 GLN A O 1
ATOM 701 N N . PRO A 1 91 ? -11.552 -9.166 16.433 1.00 94.56 91 PRO A N 1
ATOM 702 C CA . PRO A 1 91 ? -12.454 -8.635 15.426 1.00 94.56 91 PRO A CA 1
ATOM 703 C C . PRO A 1 91 ? -12.875 -7.201 15.777 1.00 94.56 91 PRO A C 1
ATOM 705 O O . PRO A 1 91 ? -13.165 -6.887 16.932 1.00 94.56 91 PRO A O 1
ATOM 708 N N . ILE A 1 92 ? -13.005 -6.356 14.756 1.00 95.00 92 ILE A N 1
ATOM 709 C CA . ILE A 1 92 ? -13.618 -5.029 14.853 1.00 95.00 92 ILE A CA 1
ATOM 710 C C . ILE A 1 92 ? -14.776 -4.927 13.860 1.00 95.00 92 ILE A C 1
ATOM 712 O O . ILE A 1 92 ? -14.713 -5.478 12.763 1.00 95.00 92 ILE A O 1
ATOM 716 N N . ASN A 1 93 ? -15.849 -4.232 14.242 1.00 95.31 93 ASN A N 1
ATOM 717 C CA . ASN A 1 93 ? -16.938 -3.925 13.321 1.00 95.31 93 ASN A CA 1
ATOM 718 C C . ASN A 1 93 ? -16.563 -2.705 12.476 1.00 95.31 93 ASN A C 1
ATOM 720 O O . ASN A 1 93 ? -16.520 -1.590 12.995 1.00 95.31 93 ASN A O 1
ATOM 724 N N . TRP A 1 94 ? -16.303 -2.914 11.192 1.00 96.38 94 TRP A N 1
ATOM 725 C CA . TRP A 1 94 ? -15.935 -1.858 10.258 1.00 96.38 94 TRP A CA 1
ATOM 726 C C . TRP A 1 94 ? -16.577 -2.101 8.891 1.00 96.38 94 TRP A C 1
ATOM 728 O O . TRP A 1 94 ? -16.992 -3.218 8.577 1.00 96.38 94 TRP A O 1
ATOM 738 N N . ALA A 1 95 ? -16.665 -1.053 8.076 1.00 97.38 95 ALA A N 1
ATOM 739 C CA . ALA A 1 95 ? -17.122 -1.163 6.696 1.00 97.38 95 ALA A CA 1
ATOM 740 C C . ALA A 1 95 ? -16.355 -0.212 5.775 1.00 97.38 95 ALA A C 1
ATOM 742 O O . ALA A 1 95 ? -15.948 0.875 6.187 1.00 97.38 95 ALA A O 1
ATOM 743 N N . LEU A 1 96 ? -16.214 -0.612 4.514 1.00 97.88 96 LEU A N 1
ATOM 744 C CA . LEU A 1 96 ? -15.618 0.181 3.445 1.00 97.88 96 LEU A CA 1
ATOM 745 C C . LEU A 1 96 ? -16.676 0.498 2.391 1.00 97.88 96 LEU A C 1
ATOM 747 O O . LEU A 1 96 ? -17.319 -0.407 1.863 1.00 97.88 96 LEU A O 1
ATOM 751 N N . VAL A 1 97 ? -16.821 1.775 2.056 1.00 98.12 97 VAL A N 1
ATOM 752 C CA . VAL A 1 97 ? -17.614 2.243 0.917 1.00 98.12 97 VAL A CA 1
ATOM 753 C C . VAL A 1 97 ? -16.663 2.900 -0.075 1.00 98.12 97 VAL A C 1
ATOM 755 O O . VAL A 1 97 ? -15.978 3.861 0.260 1.00 98.12 97 VAL A O 1
ATOM 758 N N . GLY A 1 98 ? -16.607 2.392 -1.301 1.00 96.62 98 GLY A N 1
ATOM 759 C CA . GLY A 1 98 ? -15.705 2.891 -2.335 1.00 96.62 98 GLY A CA 1
ATOM 760 C C . GLY A 1 98 ? -15.872 2.131 -3.647 1.00 96.62 98 GLY A C 1
ATOM 761 O O . GLY A 1 98 ? -16.802 1.337 -3.798 1.00 96.62 98 GLY A O 1
ATOM 762 N N . SER A 1 99 ? -14.972 2.382 -4.601 1.00 97.38 99 SER A N 1
ATOM 763 C CA . SER A 1 99 ? -14.915 1.607 -5.847 1.00 97.38 99 SER A CA 1
ATOM 764 C C . SER A 1 99 ? -14.683 0.120 -5.555 1.00 97.38 99 SER A C 1
ATOM 766 O O . SER A 1 99 ? -13.907 -0.222 -4.667 1.00 97.38 99 SER A O 1
ATOM 768 N N . ALA A 1 100 ? -15.287 -0.760 -6.359 1.00 97.38 100 ALA A N 1
ATOM 769 C CA . ALA A 1 100 ? -15.069 -2.208 -6.283 1.00 97.38 100 ALA A CA 1
ATOM 770 C C . ALA A 1 100 ? -13.621 -2.625 -6.605 1.00 97.38 100 ALA A C 1
ATOM 772 O O . ALA A 1 100 ? -13.221 -3.740 -6.299 1.00 97.38 100 ALA A O 1
ATOM 773 N N . THR A 1 101 ? -12.844 -1.732 -7.220 1.00 98.12 101 THR A N 1
ATOM 774 C CA . THR A 1 101 ? -11.414 -1.928 -7.491 1.00 98.12 101 THR A CA 1
ATOM 775 C C . THR A 1 101 ? -10.531 -1.636 -6.279 1.00 98.12 101 THR A C 1
ATOM 777 O O . THR A 1 101 ? -9.329 -1.864 -6.341 1.00 98.12 101 THR A O 1
ATOM 780 N N . ILE A 1 102 ? -11.081 -1.097 -5.186 1.00 98.62 102 ILE A N 1
ATOM 781 C CA . ILE A 1 102 ? -10.305 -0.870 -3.968 1.00 98.62 102 ILE A CA 1
ATOM 782 C C . ILE A 1 102 ? -10.178 -2.188 -3.220 1.00 98.62 102 ILE A C 1
ATOM 784 O O . ILE A 1 102 ? -11.159 -2.735 -2.714 1.00 98.62 102 ILE A O 1
ATOM 788 N N . HIS A 1 103 ? -8.948 -2.667 -3.130 1.00 98.69 103 HIS A N 1
ATOM 789 C CA . HIS A 1 103 ? -8.587 -3.817 -2.326 1.00 98.69 103 HIS A CA 1
ATOM 790 C C . HIS A 1 103 ? -8.052 -3.354 -0.973 1.00 98.69 103 HIS A C 1
ATOM 792 O O . HIS A 1 103 ? -7.694 -2.185 -0.783 1.00 98.69 103 HIS A O 1
ATOM 798 N N . HIS A 1 104 ? -8.084 -4.262 -0.001 1.00 98.56 104 HIS A N 1
ATOM 799 C CA . HIS A 1 104 ? -7.720 -3.939 1.366 1.00 98.56 104 HIS A CA 1
ATOM 800 C C . HIS A 1 104 ? -7.192 -5.140 2.141 1.00 98.56 104 HIS A C 1
ATOM 802 O O . HIS A 1 104 ? -7.487 -6.290 1.815 1.00 98.56 104 HIS A O 1
ATOM 808 N N . THR A 1 105 ? -6.483 -4.849 3.226 1.00 98.06 105 THR A N 1
ATOM 809 C CA . THR A 1 105 ? -6.096 -5.820 4.254 1.00 98.06 105 THR A CA 1
ATOM 810 C C . THR A 1 105 ? -6.226 -5.155 5.609 1.00 98.06 105 THR A C 1
ATOM 812 O O . THR A 1 105 ? -5.680 -4.075 5.813 1.00 98.06 105 THR A O 1
ATOM 815 N N . LEU A 1 106 ? -6.933 -5.796 6.537 1.00 97.75 106 LEU A N 1
ATOM 816 C CA . LEU A 1 106 ? -6.989 -5.345 7.921 1.00 97.75 106 L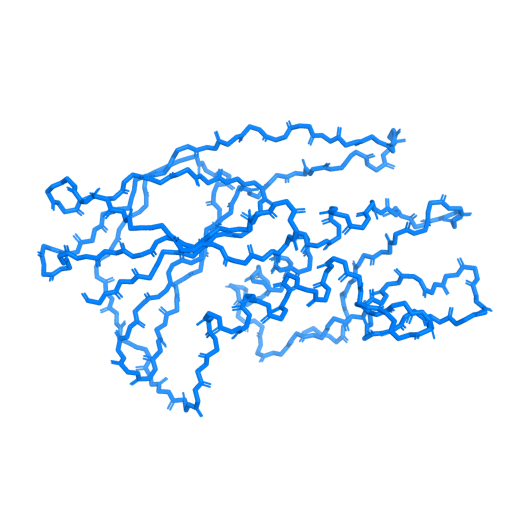EU A CA 1
ATOM 817 C C . LEU A 1 106 ? -6.018 -6.168 8.768 1.00 97.75 106 LEU A C 1
ATOM 819 O O . LEU A 1 106 ? -6.130 -7.393 8.831 1.00 97.75 106 LEU A O 1
ATOM 823 N N . LEU A 1 107 ? -5.099 -5.481 9.436 1.00 96.56 107 LEU A N 1
ATOM 824 C CA . LEU A 1 107 ? -4.154 -6.041 10.394 1.00 96.56 107 LEU A CA 1
ATOM 825 C C . LEU A 1 107 ? -4.463 -5.517 11.801 1.00 96.56 107 LEU A C 1
ATOM 827 O O . LEU A 1 107 ? -5.090 -4.468 11.962 1.00 96.56 107 LEU A O 1
ATOM 831 N N . GLN A 1 108 ? -3.998 -6.242 12.817 1.00 95.81 108 GLN A N 1
ATOM 832 C CA . GLN A 1 108 ? -3.937 -5.739 14.185 1.00 95.81 108 GLN A CA 1
ATOM 833 C C . GLN A 1 108 ? -2.572 -6.061 14.788 1.00 95.81 108 GLN A C 1
ATOM 835 O O . GLN A 1 108 ? -2.132 -7.213 14.758 1.00 95.81 108 GLN A O 1
ATOM 840 N N . LYS A 1 109 ? -1.929 -5.041 15.350 1.00 95.19 109 LYS A N 1
ATOM 841 C CA . LYS A 1 109 ? -0.675 -5.155 16.090 1.00 95.19 109 LYS A CA 1
ATOM 842 C C . LYS A 1 109 ? -0.928 -5.674 17.506 1.00 95.19 109 LYS A C 1
ATOM 844 O O . LYS A 1 109 ? -2.022 -5.548 18.059 1.00 95.19 109 LYS A O 1
ATOM 849 N N . SER A 1 110 ? 0.117 -6.198 18.129 1.00 95.31 110 SER A N 1
ATOM 850 C CA . SER A 1 110 ? 0.147 -6.749 19.485 1.00 95.31 110 SER A CA 1
ATOM 851 C C . SER A 1 110 ? -0.248 -5.752 20.572 1.00 95.31 110 SER A C 1
ATOM 853 O O . SER A 1 110 ? -0.725 -6.150 21.634 1.00 95.31 110 SER A O 1
ATOM 855 N N . ASP A 1 111 ? -0.106 -4.455 20.303 1.00 92.94 111 ASP A N 1
ATOM 856 C CA . ASP A 1 111 ? -0.531 -3.379 21.195 1.00 92.94 111 ASP A CA 1
ATOM 857 C C . ASP A 1 111 ? -2.025 -3.015 21.060 1.00 92.94 111 ASP A C 1
ATOM 859 O O . ASP A 1 111 ? -2.511 -2.135 21.779 1.00 92.94 111 ASP A O 1
ATOM 863 N N . GLY A 1 112 ? -2.757 -3.685 20.164 1.00 93.00 112 GLY A N 1
ATOM 864 C CA . GLY A 1 112 ? -4.181 -3.495 19.899 1.00 93.00 112 GLY A CA 1
ATOM 865 C C . GLY A 1 112 ? -4.506 -2.502 18.781 1.00 93.00 112 GLY A C 1
ATOM 866 O O . GLY A 1 112 ? -5.685 -2.345 18.468 1.00 93.00 112 GLY A O 1
ATOM 867 N N . THR A 1 113 ? -3.504 -1.846 18.192 1.00 94.19 113 THR A N 1
ATOM 868 C CA . THR A 1 113 ? -3.673 -0.919 17.062 1.00 94.19 113 THR A CA 1
ATOM 869 C C . THR A 1 113 ? -4.101 -1.674 15.809 1.00 94.19 113 THR A C 1
ATOM 871 O O . THR A 1 113 ? -3.532 -2.719 15.493 1.00 94.19 113 THR A O 1
ATOM 874 N N . TYR A 1 114 ? -5.094 -1.156 15.092 1.00 96.50 114 TYR A N 1
ATOM 875 C CA . TYR A 1 114 ? -5.540 -1.693 13.811 1.00 96.50 114 TYR A CA 1
ATOM 876 C C . TYR A 1 114 ? -4.938 -0.899 12.658 1.00 96.50 114 TYR A C 1
ATOM 878 O O . TYR A 1 114 ? -4.860 0.326 12.704 1.00 96.50 114 TYR A O 1
ATOM 886 N N . GLU A 1 115 ? -4.574 -1.602 11.592 1.00 97.44 115 GLU A N 1
ATOM 887 C CA . GLU A 1 115 ? -4.029 -1.008 10.375 1.00 97.44 115 GLU A CA 1
ATOM 888 C C . GLU A 1 115 ? -4.805 -1.531 9.171 1.00 97.44 115 GLU A C 1
ATOM 890 O O . GLU A 1 115 ? -4.746 -2.715 8.832 1.00 97.44 115 GLU A O 1
ATOM 895 N N . LEU A 1 116 ? -5.559 -0.644 8.526 1.00 98.19 116 LEU A N 1
ATOM 896 C CA . LEU A 1 116 ? -6.271 -0.942 7.290 1.00 98.19 116 LEU A CA 1
ATOM 897 C C . LEU A 1 116 ? -5.431 -0.473 6.100 1.00 98.19 116 LEU A C 1
ATOM 899 O O . LEU A 1 116 ? -5.351 0.724 5.814 1.00 98.19 116 LEU A O 1
ATOM 903 N N . LEU A 1 117 ? -4.811 -1.426 5.409 1.00 98.69 117 LEU A N 1
ATOM 904 C CA . LEU A 1 117 ? -4.112 -1.200 4.148 1.00 98.69 117 LEU A CA 1
ATOM 905 C C . LEU A 1 117 ? -5.141 -1.069 3.026 1.00 98.69 117 LEU A C 1
ATOM 907 O O . LEU A 1 117 ? -6.078 -1.865 2.972 1.00 98.69 117 LEU A O 1
ATOM 911 N N . LEU A 1 118 ? -4.962 -0.097 2.131 1.00 98.62 118 LEU A N 1
ATOM 912 C CA . LEU A 1 118 ? -5.875 0.197 1.019 1.00 98.62 118 LEU A CA 1
ATOM 913 C C . LEU A 1 118 ? -5.097 0.532 -0.254 1.00 98.62 118 LEU A C 1
ATOM 915 O O . LEU A 1 118 ? -4.112 1.265 -0.202 1.00 98.62 118 LEU A O 1
ATOM 919 N N . TRP A 1 119 ? -5.556 0.036 -1.401 1.00 98.56 119 TRP A N 1
ATOM 920 C CA . TRP A 1 119 ? -5.033 0.413 -2.718 1.00 98.56 119 TRP A CA 1
ATOM 921 C C . TRP A 1 119 ? -6.088 0.205 -3.803 1.00 98.56 119 TRP A C 1
ATOM 923 O O . TRP A 1 119 ? -6.976 -0.637 -3.686 1.00 98.56 119 TRP A O 1
ATOM 933 N N . ASN A 1 120 ? -6.000 0.984 -4.877 1.00 98.44 120 ASN A N 1
ATOM 934 C CA . ASN A 1 120 ? -6.795 0.796 -6.082 1.00 98.44 120 ASN A CA 1
ATOM 935 C C . ASN A 1 120 ? -6.107 -0.249 -6.973 1.00 98.44 120 ASN A C 1
ATOM 937 O O . ASN A 1 120 ? -5.102 0.051 -7.625 1.00 98.44 120 ASN A O 1
ATOM 941 N N . GLU A 1 121 ? -6.634 -1.471 -6.995 1.00 98.19 121 GLU A N 1
ATOM 942 C CA . GLU A 1 121 ? -6.070 -2.618 -7.708 1.00 98.19 121 GLU A CA 1
ATOM 943 C C . GLU A 1 121 ? -6.410 -2.557 -9.201 1.00 98.19 121 GLU A C 1
ATOM 945 O O . GLU A 1 121 ? -7.252 -3.278 -9.735 1.00 98.19 121 GLU A O 1
ATOM 950 N N . VAL A 1 122 ? -5.746 -1.632 -9.889 1.00 97.69 122 VAL A N 1
ATOM 951 C CA . VAL A 1 122 ? -5.778 -1.504 -11.347 1.00 97.69 122 VAL A CA 1
ATOM 952 C C . VAL A 1 122 ? -4.353 -1.393 -11.904 1.00 97.69 122 VAL A C 1
ATOM 954 O O . VAL A 1 122 ? -3.435 -0.990 -11.173 1.00 97.69 122 VAL A O 1
ATOM 957 N N . PRO A 1 123 ? -4.125 -1.754 -13.181 1.00 95.75 123 PRO A N 1
ATOM 958 C CA . PRO A 1 123 ? -2.809 -1.633 -13.796 1.00 95.75 123 PRO A CA 1
ATOM 959 C C . PRO A 1 123 ? -2.351 -0.174 -13.913 1.00 95.75 123 PRO A C 1
ATOM 961 O O . PRO A 1 123 ? -3.103 0.687 -14.367 1.00 95.75 123 PRO A O 1
ATOM 964 N N . SER A 1 124 ? -1.088 0.085 -13.576 1.00 95.25 124 SER A N 1
ATOM 965 C CA . SER A 1 124 ? -0.404 1.371 -13.783 1.00 95.25 124 SER A CA 1
ATOM 966 C C . SER A 1 124 ? 0.608 1.335 -14.938 1.00 95.25 124 SER A C 1
ATOM 968 O O . SER A 1 124 ? 1.279 2.327 -15.234 1.00 95.25 124 SER A O 1
ATOM 970 N N . TRP A 1 125 ? 0.681 0.205 -15.644 1.00 94.56 125 TRP A N 1
ATOM 971 C CA . TRP A 1 125 ? 1.566 -0.031 -16.779 1.00 94.56 125 TRP A CA 1
ATOM 972 C C . TRP A 1 125 ? 0.876 -0.883 -17.846 1.00 94.56 125 TRP A C 1
ATOM 974 O O . TRP A 1 125 ? 0.324 -1.939 -17.533 1.00 94.56 125 TRP A O 1
ATOM 984 N N . ASP A 1 126 ? 0.916 -0.428 -19.099 1.00 91.56 126 ASP A N 1
ATOM 985 C CA . ASP A 1 126 ? 0.505 -1.214 -20.264 1.00 91.56 126 ASP A CA 1
ATOM 986 C C . ASP A 1 126 ? 1.728 -1.979 -20.788 1.00 91.56 126 ASP A C 1
ATOM 988 O O . ASP A 1 126 ? 2.652 -1.393 -21.357 1.00 91.56 126 ASP A O 1
ATOM 992 N N . THR A 1 127 ? 1.727 -3.299 -20.605 1.00 86.06 127 THR A N 1
ATOM 993 C CA . THR A 1 127 ? 2.828 -4.185 -21.008 1.00 86.06 127 THR A CA 1
ATOM 994 C C . THR A 1 127 ? 2.944 -4.378 -22.519 1.00 86.06 127 THR A C 1
ATOM 996 O O . THR A 1 127 ? 3.979 -4.828 -23.002 1.00 86.06 127 THR A O 1
ATOM 999 N N . ARG A 1 128 ? 1.909 -4.037 -23.292 1.00 85.44 128 ARG A N 1
ATOM 1000 C CA . ARG A 1 128 ? 1.909 -4.145 -24.755 1.00 85.44 128 ARG A CA 1
ATOM 1001 C C . ARG A 1 128 ? 2.506 -2.897 -25.387 1.00 85.44 128 ARG A C 1
ATOM 1003 O O . ARG A 1 128 ? 3.288 -3.002 -26.329 1.00 85.44 128 ARG A O 1
ATOM 1010 N N . THR A 1 129 ? 2.121 -1.718 -24.906 1.00 88.56 129 THR A N 1
ATOM 1011 C CA . THR A 1 129 ? 2.608 -0.445 -25.461 1.00 88.56 129 THR A CA 1
ATOM 1012 C C . THR A 1 129 ? 3.807 0.122 -24.712 1.00 88.56 129 THR A C 1
ATOM 1014 O O . THR A 1 129 ? 4.395 1.084 -25.195 1.00 88.56 129 THR A O 1
ATOM 1017 N N . HIS A 1 130 ? 4.178 -0.457 -23.567 1.00 87.00 130 HIS A N 1
ATOM 1018 C CA . HIS A 1 130 ? 5.253 0.017 -22.693 1.00 87.00 130 HIS A CA 1
ATOM 1019 C C . HIS A 1 130 ? 5.065 1.482 -22.278 1.00 87.00 130 HIS A C 1
ATOM 1021 O O . HIS A 1 130 ? 5.981 2.302 -22.363 1.00 87.00 130 HIS A O 1
ATOM 1027 N N . VAL A 1 131 ? 3.846 1.825 -21.852 1.00 90.81 131 VAL A N 1
ATOM 1028 C CA . VAL A 1 131 ? 3.520 3.171 -21.360 1.00 90.81 131 VAL A CA 1
ATOM 1029 C C . VAL A 1 131 ? 2.868 3.100 -19.989 1.00 90.81 131 VAL A C 1
ATOM 1031 O O . VAL A 1 131 ? 2.125 2.169 -19.675 1.00 90.81 131 VAL A O 1
ATOM 1034 N N . LYS A 1 132 ? 3.127 4.123 -19.172 1.00 92.62 132 LYS A N 1
ATOM 1035 C CA . LYS A 1 132 ? 2.455 4.277 -17.882 1.00 92.62 132 LYS A CA 1
ATOM 1036 C C . LYS A 1 132 ? 0.984 4.596 -18.100 1.00 92.62 132 LYS A C 1
ATOM 1038 O O . LYS A 1 132 ? 0.637 5.440 -18.926 1.00 92.62 132 LYS A O 1
ATOM 1043 N N . ILE A 1 133 ? 0.141 3.950 -17.310 1.00 96.44 133 ILE A N 1
ATOM 1044 C CA . ILE A 1 133 ? -1.286 4.232 -17.240 1.00 96.44 133 ILE A CA 1
ATOM 1045 C C . ILE A 1 133 ? -1.490 5.217 -16.092 1.00 96.44 133 ILE A C 1
ATOM 1047 O O . ILE A 1 133 ? -1.075 4.969 -14.961 1.00 96.44 133 ILE A O 1
ATOM 1051 N N . SER A 1 134 ? -2.122 6.355 -16.381 1.00 95.62 134 SER A N 1
ATOM 1052 C CA . SER A 1 134 ? -2.528 7.287 -15.330 1.00 95.62 134 SER A CA 1
ATOM 1053 C C . SER A 1 134 ? -3.726 6.704 -14.588 1.00 95.62 134 SER A C 1
ATOM 1055 O O . SER A 1 134 ? -4.808 6.571 -15.161 1.00 95.62 134 SER A O 1
ATOM 1057 N N . VAL A 1 135 ? -3.528 6.341 -13.321 1.00 97.00 135 VAL A N 1
ATOM 1058 C CA . VAL A 1 135 ? -4.598 5.820 -12.470 1.00 97.00 135 VAL A CA 1
ATOM 1059 C C . VAL A 1 135 ? -5.195 6.960 -11.641 1.00 97.00 135 VAL A C 1
ATOM 1061 O O . VAL A 1 135 ? -4.479 7.566 -10.840 1.00 97.00 135 VAL A O 1
ATOM 1064 N N . PRO A 1 136 ? -6.496 7.270 -11.789 1.00 96.62 136 PRO A N 1
ATOM 1065 C CA . PRO A 1 136 ? -7.137 8.290 -10.975 1.00 96.62 136 PRO A CA 1
ATOM 1066 C C . PRO A 1 136 ? -7.273 7.827 -9.521 1.00 96.62 136 PRO A C 1
ATOM 1068 O O . PRO A 1 136 ? -7.710 6.705 -9.245 1.00 96.62 136 PRO A O 1
ATOM 1071 N N . VAL A 1 137 ? -6.952 8.733 -8.596 1.00 97.69 137 VAL A N 1
ATOM 1072 C CA . VAL A 1 137 ? -7.199 8.553 -7.162 1.00 97.69 137 VAL A CA 1
ATOM 1073 C C . VAL A 1 137 ? -8.697 8.368 -6.928 1.00 97.69 137 VAL A C 1
ATOM 1075 O O . VAL A 1 137 ? -9.514 9.162 -7.394 1.00 97.69 137 VAL A O 1
ATOM 1078 N N . GLN A 1 138 ? -9.046 7.315 -6.198 1.00 98.25 138 GLN A N 1
ATOM 1079 C CA . GLN A 1 138 ? -10.406 7.023 -5.765 1.00 98.25 138 GLN A CA 1
ATOM 1080 C C . GLN A 1 138 ? -10.673 7.650 -4.397 1.00 98.25 138 GLN A C 1
ATOM 1082 O O . GLN A 1 138 ? -9.752 7.916 -3.629 1.00 98.25 138 GLN A O 1
ATOM 1087 N N . SER A 1 139 ? -11.942 7.863 -4.065 1.00 97.44 139 SER A N 1
ATOM 1088 C CA . SER A 1 139 ? -12.345 8.209 -2.702 1.00 97.44 139 SER A CA 1
ATOM 1089 C C . SER A 1 139 ? -12.963 6.985 -2.036 1.00 97.44 139 SER A C 1
ATOM 1091 O O . SER A 1 139 ? -13.785 6.300 -2.647 1.00 97.44 139 SER A O 1
ATOM 1093 N N . ALA A 1 140 ? -12.562 6.715 -0.796 1.00 97.62 140 ALA A N 1
ATOM 1094 C CA . ALA A 1 140 ? -13.145 5.676 0.038 1.00 97.62 140 ALA A CA 1
ATOM 1095 C C . ALA A 1 140 ? -13.612 6.260 1.371 1.00 97.62 140 ALA A C 1
ATOM 1097 O O . ALA A 1 140 ? -12.948 7.120 1.952 1.00 97.62 140 ALA A O 1
ATOM 1098 N N . THR A 1 141 ? -14.735 5.761 1.873 1.00 97.12 141 THR A N 1
ATOM 1099 C CA . THR A 1 141 ? -15.244 6.048 3.211 1.00 97.12 141 THR A CA 1
ATOM 1100 C C . THR A 1 141 ? -15.131 4.794 4.067 1.00 97.12 141 THR A C 1
ATOM 1102 O O . THR A 1 141 ? -15.733 3.766 3.764 1.00 97.12 141 THR A O 1
ATOM 1105 N N . VAL A 1 142 ? -14.365 4.890 5.149 1.00 96.94 142 VAL A N 1
ATOM 1106 C CA . VAL A 1 142 ? -14.226 3.846 6.165 1.00 96.94 142 VAL A CA 1
ATOM 1107 C C . VAL A 1 142 ? -15.142 4.187 7.332 1.00 96.94 142 VAL A C 1
ATOM 1109 O O . VAL A 1 142 ? -15.035 5.267 7.913 1.00 96.94 142 VAL A O 1
ATOM 1112 N N . HIS A 1 143 ? -16.038 3.271 7.676 1.00 96.06 143 HIS A N 1
ATOM 1113 C CA . HIS A 1 143 ? -16.886 3.357 8.857 1.00 96.06 143 HIS A CA 1
ATOM 1114 C C . HIS A 1 143 ? -16.269 2.525 9.976 1.00 96.06 143 HIS A C 1
ATOM 1116 O O . HIS A 1 143 ? -16.049 1.328 9.801 1.00 96.06 143 HIS A O 1
ATOM 1122 N N . LEU A 1 144 ? -16.014 3.157 11.118 1.00 94.69 144 LEU A N 1
ATOM 1123 C CA . LEU A 1 144 ? -15.442 2.531 12.311 1.00 94.69 144 LEU A CA 1
ATOM 1124 C C . LEU A 1 144 ? -16.398 2.680 13.504 1.00 94.69 144 LEU A C 1
ATOM 1126 O O . LEU A 1 144 ? -17.331 3.486 13.448 1.00 94.69 144 LEU A O 1
ATOM 1130 N N . PRO A 1 145 ? -16.213 1.926 14.600 1.00 92.62 145 PRO A N 1
ATOM 1131 C CA . PRO A 1 145 ? -17.011 2.118 15.804 1.00 92.62 145 PRO A CA 1
ATOM 1132 C C . PRO A 1 145 ? -16.841 3.540 16.370 1.00 92.62 145 PRO A C 1
ATOM 1134 O O . PRO A 1 145 ? -15.744 4.089 16.300 1.00 92.62 145 PRO A O 1
ATOM 1137 N N . PRO A 1 146 ? -17.872 4.134 17.003 1.00 88.12 146 PRO A N 1
ATOM 1138 C CA . PRO A 1 146 ? -17.775 5.476 17.591 1.00 88.12 146 PRO A CA 1
ATOM 1139 C C . PRO A 1 146 ? -16.698 5.638 18.675 1.00 88.12 146 PRO A C 1
ATOM 1141 O O . PRO A 1 146 ? -16.346 6.765 19.007 1.00 88.12 146 PRO A O 1
ATOM 1144 N N . SER A 1 147 ? -16.200 4.534 19.246 1.00 87.94 147 SER A N 1
ATOM 1145 C CA . SER A 1 147 ? -15.086 4.535 20.202 1.00 87.94 147 SER A CA 1
ATOM 1146 C C . SER A 1 147 ? -13.749 4.911 19.564 1.00 87.94 147 SER A C 1
ATOM 1148 O O . SER A 1 147 ? -12.852 5.350 20.275 1.00 87.94 147 SER A O 1
ATOM 1150 N N . ILE A 1 148 ? -13.625 4.762 18.243 1.00 87.06 148 ILE A N 1
ATOM 1151 C CA . ILE A 1 148 ? -12.453 5.187 17.487 1.00 87.06 148 ILE A CA 1
ATOM 1152 C C . ILE A 1 148 ? -12.585 6.688 17.237 1.00 87.06 148 ILE A C 1
ATOM 1154 O O . ILE A 1 148 ? -13.425 7.120 16.445 1.00 87.06 148 ILE A O 1
ATOM 1158 N N . GLY A 1 149 ? -11.793 7.479 17.961 1.00 73.75 149 GLY A N 1
ATOM 1159 C CA . GLY A 1 149 ? -11.844 8.947 17.920 1.00 73.75 149 GLY A CA 1
ATOM 1160 C C . GLY A 1 149 ? -10.767 9.603 17.051 1.00 73.75 149 GLY A C 1
ATOM 1161 O O . GLY A 1 149 ? -10.839 10.800 16.773 1.00 73.75 149 GLY A O 1
ATOM 1162 N N . THR A 1 150 ? -9.742 8.848 16.650 1.00 83.06 150 THR A N 1
ATOM 1163 C CA . THR A 1 150 ? -8.612 9.349 15.858 1.00 83.06 150 THR A CA 1
ATOM 1164 C C . THR A 1 150 ? -8.096 8.268 14.926 1.00 83.06 150 THR A C 1
ATOM 1166 O O . THR A 1 150 ? -7.967 7.117 15.337 1.00 83.06 150 THR A O 1
ATOM 1169 N N . ALA A 1 151 ? -7.742 8.660 13.705 1.00 92.44 151 ALA A N 1
ATOM 1170 C CA . ALA A 1 151 ? -7.023 7.809 12.772 1.00 92.44 151 ALA A CA 1
ATOM 1171 C C . ALA A 1 151 ? -5.888 8.594 12.106 1.00 92.44 151 ALA A C 1
ATOM 1173 O O . ALA A 1 151 ? -6.011 9.798 11.840 1.00 92.44 151 ALA A O 1
ATOM 1174 N N . THR A 1 152 ? -4.791 7.905 11.816 1.00 95.25 152 THR A N 1
ATOM 1175 C CA . THR A 1 152 ? -3.651 8.452 11.078 1.00 95.25 152 THR A CA 1
ATOM 1176 C C . THR A 1 152 ? -3.577 7.786 9.718 1.00 95.25 152 THR A C 1
ATOM 1178 O O . THR A 1 152 ? -3.655 6.567 9.611 1.00 95.25 152 THR A O 1
ATOM 1181 N N . TYR A 1 153 ? -3.418 8.586 8.667 1.00 97.06 153 TYR A N 1
ATOM 1182 C CA . TYR A 1 153 ? -3.295 8.081 7.308 1.00 97.06 153 TYR A CA 1
ATOM 1183 C C . TYR A 1 153 ? -1.875 8.225 6.796 1.00 97.06 153 TYR A C 1
ATOM 1185 O O . TYR A 1 153 ? -1.304 9.316 6.819 1.00 97.06 153 TYR A O 1
ATOM 1193 N N . TYR A 1 154 ? -1.312 7.120 6.331 1.00 97.94 154 TYR A N 1
ATOM 1194 C CA . TYR A 1 154 ? 0.028 7.044 5.785 1.00 97.94 154 TYR A CA 1
ATOM 1195 C C . TYR A 1 154 ? -0.041 6.804 4.281 1.00 97.94 154 TYR A C 1
ATOM 1197 O O . TYR A 1 154 ? -0.706 5.878 3.818 1.00 97.94 154 TYR A O 1
ATOM 1205 N N . THR A 1 155 ? 0.675 7.629 3.523 1.00 97.44 155 THR A N 1
ATOM 1206 C CA . THR A 1 155 ? 0.794 7.518 2.062 1.00 97.44 155 THR A CA 1
ATOM 1207 C C . THR A 1 155 ? 2.230 7.733 1.626 1.00 97.44 155 THR A C 1
ATOM 1209 O O . THR A 1 155 ? 2.937 8.540 2.231 1.00 97.44 155 THR A O 1
ATOM 1212 N N . PHE A 1 156 ? 2.639 7.113 0.524 1.00 96.12 156 PHE A N 1
ATOM 1213 C CA . PHE A 1 156 ? 3.940 7.383 -0.078 1.00 96.12 156 PHE A CA 1
ATOM 1214 C C . PHE A 1 156 ? 3.996 8.757 -0.757 1.00 96.12 156 PHE A C 1
ATOM 1216 O O . PHE A 1 156 ? 3.113 9.125 -1.532 1.00 96.12 156 PHE A O 1
ATOM 1223 N N . ASN A 1 157 ? 5.059 9.515 -0.486 1.00 93.44 157 ASN A N 1
ATOM 1224 C CA . ASN A 1 157 ? 5.412 10.702 -1.262 1.00 93.44 157 ASN A CA 1
ATOM 1225 C C . ASN A 1 157 ? 6.204 10.325 -2.529 1.00 93.44 157 ASN A C 1
ATOM 1227 O O . ASN A 1 157 ? 6.497 9.161 -2.789 1.00 93.44 157 ASN A O 1
ATOM 1231 N N . THR A 1 158 ? 6.607 11.327 -3.310 1.00 90.06 158 THR A N 1
ATOM 1232 C CA . THR A 1 158 ? 7.374 11.130 -4.555 1.00 90.06 158 THR A CA 1
ATOM 1233 C C . THR A 1 158 ? 8.771 10.535 -4.354 1.00 90.06 158 THR A C 1
ATOM 1235 O O . THR A 1 158 ? 9.399 10.125 -5.323 1.00 90.06 158 THR A O 1
ATOM 1238 N N . SER A 1 159 ? 9.267 10.505 -3.117 1.00 90.12 159 SER A N 1
ATOM 1239 C CA . SER A 1 159 ? 10.538 9.887 -2.729 1.00 90.12 159 SER A CA 1
ATOM 1240 C C . SER A 1 159 ? 10.342 8.496 -2.112 1.00 90.12 159 SER A C 1
ATOM 1242 O O . SER A 1 159 ? 11.264 7.982 -1.480 1.00 90.12 159 SER A O 1
ATOM 1244 N N . TYR A 1 160 ? 9.154 7.896 -2.266 1.00 91.69 160 TYR A N 1
ATOM 1245 C CA . TYR A 1 160 ? 8.790 6.571 -1.739 1.00 91.69 160 TYR A CA 1
ATOM 1246 C C . TYR A 1 160 ? 8.868 6.472 -0.209 1.00 91.69 160 TYR A C 1
ATOM 1248 O O . TYR A 1 160 ? 9.018 5.389 0.356 1.00 91.69 160 TYR A O 1
ATOM 1256 N N . GLN A 1 161 ? 8.761 7.608 0.484 1.00 91.12 161 GLN A N 1
ATOM 1257 C CA . GLN A 1 161 ? 8.702 7.660 1.942 1.00 91.12 161 GLN A CA 1
ATOM 1258 C C . GLN A 1 161 ? 7.253 7.750 2.404 1.00 91.12 161 GLN A C 1
ATOM 1260 O O . GLN A 1 161 ? 6.467 8.506 1.828 1.00 91.12 161 GLN A O 1
ATOM 1265 N N . MET A 1 162 ? 6.922 7.033 3.477 1.00 93.69 162 MET A N 1
ATOM 1266 C CA . MET A 1 162 ? 5.616 7.148 4.119 1.00 93.69 162 MET A CA 1
ATOM 1267 C C . MET A 1 162 ? 5.491 8.492 4.835 1.00 93.69 162 MET A C 1
ATOM 1269 O O . MET A 1 162 ? 6.275 8.830 5.721 1.00 93.69 162 MET A O 1
ATOM 1273 N N . VAL A 1 163 ? 4.472 9.255 4.459 1.00 95.81 163 VAL A N 1
ATOM 1274 C CA . VAL A 1 163 ? 4.094 10.517 5.090 1.00 95.81 163 VAL A CA 1
ATOM 1275 C C . VAL A 1 163 ? 2.811 10.300 5.866 1.00 95.81 163 VAL A C 1
ATOM 1277 O O . VAL A 1 163 ? 1.808 9.861 5.306 1.00 95.81 163 VAL A O 1
ATOM 1280 N N . ARG A 1 164 ? 2.848 10.639 7.156 1.00 95.81 164 ARG A N 1
ATOM 1281 C CA . ARG A 1 164 ? 1.677 10.607 8.029 1.00 95.81 164 ARG A CA 1
ATOM 1282 C C . ARG A 1 164 ? 0.868 11.895 7.894 1.00 95.81 164 ARG A C 1
ATOM 1284 O O . ARG A 1 164 ? 1.421 12.993 7.971 1.00 95.81 164 ARG A O 1
ATOM 1291 N N . THR A 1 165 ? -0.441 11.754 7.785 1.00 94.75 165 THR A N 1
ATOM 1292 C CA . THR A 1 165 ? -1.406 12.850 7.751 1.00 94.75 165 THR A CA 1
ATOM 1293 C C . THR A 1 165 ? -2.548 12.514 8.710 1.00 94.75 165 THR A C 1
ATOM 1295 O O . THR A 1 165 ? -3.154 11.451 8.570 1.00 94.75 165 THR A O 1
ATOM 1298 N N . PRO A 1 166 ? -2.867 13.372 9.695 1.00 89.00 166 PRO A N 1
ATOM 1299 C CA . PRO A 1 166 ? -4.055 13.171 10.519 1.00 89.00 166 PRO A CA 1
ATOM 1300 C C . PRO A 1 166 ? -5.314 13.179 9.649 1.00 89.00 166 PRO A C 1
ATOM 1302 O O . PRO A 1 166 ? -5.464 14.062 8.801 1.00 89.00 166 PRO A O 1
ATOM 1305 N N . VAL A 1 167 ? -6.234 12.239 9.869 1.00 87.19 167 VAL A N 1
ATOM 1306 C CA . VAL A 1 167 ? -7.533 12.250 9.181 1.00 87.19 167 VAL A CA 1
ATOM 1307 C C . VAL A 1 167 ? -8.588 12.806 10.113 1.00 87.19 167 VAL A C 1
ATOM 1309 O O . VAL A 1 167 ? -8.763 12.342 11.238 1.00 87.19 167 VAL A O 1
ATOM 1312 N N . THR A 1 168 ? -9.323 13.805 9.636 1.00 78.81 168 THR A N 1
ATOM 1313 C CA . THR A 1 168 ? -10.465 14.335 10.374 1.00 78.81 168 THR A CA 1
ATOM 1314 C C . THR A 1 168 ? -11.654 13.392 10.237 1.00 78.81 168 THR A C 1
ATOM 1316 O O . THR A 1 168 ? -12.140 13.124 9.138 1.00 78.81 168 THR A O 1
ATOM 1319 N N . GLN A 1 169 ? -12.139 12.908 11.373 1.00 80.62 169 GLN A N 1
ATOM 1320 C CA . GLN A 1 169 ? -13.350 12.108 11.472 1.00 80.62 169 GLN A CA 1
ATOM 1321 C C . GLN A 1 169 ? -14.599 12.972 11.268 1.00 80.62 169 GLN A C 1
ATOM 1323 O O . GLN A 1 169 ? -14.686 14.096 11.765 1.00 80.62 169 GLN A O 1
ATOM 1328 N N . ARG A 1 170 ? -15.613 12.425 10.593 1.00 78.69 170 ARG A N 1
ATOM 1329 C CA . ARG A 1 170 ? -16.964 13.001 10.546 1.00 78.69 170 ARG A CA 1
ATOM 1330 C C . ARG A 1 170 ? -17.962 11.982 11.085 1.00 78.69 170 ARG A C 1
ATOM 1332 O O . ARG A 1 170 ? -18.349 11.052 10.382 1.00 78.69 170 ARG A O 1
ATOM 1339 N N . GLY A 1 171 ? -18.384 12.147 12.338 1.00 81.81 171 GLY A N 1
ATOM 1340 C CA . GLY A 1 171 ? -19.216 11.145 13.013 1.00 81.81 171 GLY A CA 1
ATOM 1341 C C . GLY A 1 171 ? -18.397 9.891 13.301 1.00 81.81 171 GLY A C 1
ATOM 1342 O O . GLY A 1 171 ? -17.448 9.976 14.054 1.00 81.81 171 GLY A O 1
ATOM 1343 N N . SER A 1 172 ? -18.726 8.752 12.695 1.00 85.81 172 SER A N 1
ATOM 1344 C CA . SER A 1 172 ? -17.985 7.479 12.796 1.00 85.81 172 SER A CA 1
ATOM 1345 C C . SER A 1 172 ? -17.261 7.102 11.493 1.00 85.81 172 SER A C 1
ATOM 1347 O O . SER A 1 172 ? -16.991 5.933 11.228 1.00 85.81 172 SER A O 1
ATOM 1349 N N . SER A 1 173 ? -17.042 8.087 10.617 1.00 92.19 173 SER A N 1
ATOM 1350 C CA . SER A 1 173 ? -16.593 7.863 9.241 1.00 92.19 173 SER A CA 1
ATOM 1351 C C . SER A 1 173 ? -15.339 8.667 8.906 1.00 92.19 173 SER A C 1
ATOM 1353 O O . SER A 1 173 ? -15.236 9.846 9.260 1.00 92.19 173 SER A O 1
ATOM 1355 N N . PHE A 1 174 ? -14.430 8.040 8.165 1.00 93.25 174 PHE A N 1
ATOM 1356 C CA . PHE A 1 174 ? -13.180 8.608 7.665 1.00 93.25 174 PHE A CA 1
ATOM 1357 C C . PHE A 1 174 ? -13.198 8.551 6.140 1.00 93.25 174 PHE A C 1
ATOM 1359 O O . PHE A 1 174 ? -13.341 7.475 5.570 1.00 93.25 174 PHE A O 1
ATOM 1366 N N . THR A 1 175 ? -13.094 9.698 5.468 1.00 94.62 175 THR A N 1
ATOM 1367 C CA . THR A 1 175 ? -13.002 9.739 3.999 1.00 94.62 175 THR A CA 1
ATOM 1368 C C . THR A 1 175 ? -11.558 9.967 3.594 1.00 94.62 175 THR A C 1
ATOM 1370 O O . THR A 1 175 ? -10.959 10.960 4.005 1.00 94.62 175 THR A O 1
ATOM 1373 N N . ILE A 1 176 ? -11.011 9.053 2.800 1.00 95.69 176 ILE A N 1
ATOM 1374 C CA . ILE A 1 176 ? -9.595 9.024 2.438 1.00 95.69 176 ILE A CA 1
ATOM 1375 C C . ILE A 1 176 ? -9.400 8.843 0.924 1.00 95.69 176 ILE A C 1
ATOM 1377 O O . ILE A 1 176 ? -10.200 8.166 0.269 1.00 95.69 176 ILE A O 1
ATOM 1381 N N . PRO A 1 177 ? -8.360 9.469 0.345 1.00 97.31 177 PRO A N 1
ATOM 1382 C CA . PRO A 1 177 ? -7.995 9.285 -1.055 1.00 97.31 177 PRO A CA 1
ATOM 1383 C C . PRO A 1 177 ? -7.174 8.004 -1.237 1.00 97.31 177 PRO A C 1
ATOM 1385 O O . PRO A 1 177 ? -6.112 7.884 -0.640 1.00 97.31 177 PRO A O 1
ATOM 1388 N N . VAL A 1 178 ? -7.608 7.083 -2.092 1.00 98.19 178 VAL A N 1
ATOM 1389 C CA . VAL A 1 178 ? -6.934 5.805 -2.372 1.00 98.19 178 VAL A CA 1
ATOM 1390 C C . VAL A 1 178 ? -6.337 5.832 -3.781 1.00 98.19 178 VAL A C 1
ATOM 1392 O O . VAL A 1 178 ? -7.064 5.942 -4.769 1.00 98.19 178 VAL A O 1
ATOM 1395 N N . SER A 1 179 ? -5.009 5.766 -3.886 1.00 97.81 179 SER A N 1
ATOM 1396 C CA . SER A 1 179 ? -4.287 5.698 -5.165 1.00 97.81 179 SER A CA 1
ATOM 1397 C C . SER A 1 179 ? -4.006 4.246 -5.572 1.00 97.81 179 SER A C 1
ATOM 1399 O O . SER A 1 179 ? -4.461 3.309 -4.924 1.00 97.81 179 SER A O 1
ATOM 1401 N N . ASP A 1 180 ? -3.260 4.048 -6.659 1.00 97.44 180 ASP A N 1
ATOM 1402 C CA . ASP A 1 180 ? -2.749 2.741 -7.094 1.00 97.44 180 ASP A CA 1
ATOM 1403 C C . ASP A 1 180 ? -1.507 2.264 -6.315 1.00 97.44 180 ASP A C 1
ATOM 1405 O O . ASP A 1 180 ? -0.916 1.245 -6.682 1.00 97.44 180 ASP A O 1
ATOM 1409 N N . ASN A 1 181 ? -1.096 3.006 -5.281 1.00 97.75 181 ASN A N 1
ATOM 1410 C CA . ASN A 1 181 ? -0.100 2.598 -4.295 1.00 97.75 181 ASN A CA 1
ATOM 1411 C C . ASN A 1 181 ? -0.797 2.296 -2.954 1.00 97.75 181 ASN A C 1
ATOM 1413 O O . ASN A 1 181 ? -1.843 2.879 -2.661 1.00 97.75 181 ASN A O 1
ATOM 1417 N N . ILE A 1 182 ? -0.218 1.408 -2.146 1.00 98.25 182 ILE A N 1
ATOM 1418 C CA . ILE A 1 182 ? -0.710 1.104 -0.803 1.00 98.25 182 ILE A CA 1
ATOM 1419 C C . ILE A 1 182 ? -0.646 2.351 0.076 1.00 98.25 182 ILE A C 1
ATOM 1421 O O . ILE A 1 182 ? 0.355 3.069 0.138 1.00 98.25 182 ILE A O 1
ATOM 1425 N N . SER A 1 183 ? -1.728 2.567 0.806 1.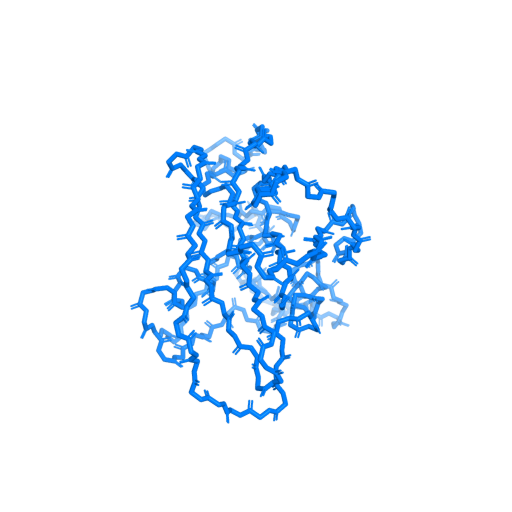00 98.31 183 SER A N 1
ATOM 1426 C CA . SER A 1 183 ? -1.805 3.458 1.950 1.00 98.31 183 SER A CA 1
ATOM 1427 C C . SER A 1 183 ? -2.233 2.690 3.195 1.00 98.31 183 SER A C 1
ATOM 1429 O O . SER A 1 183 ? -2.740 1.572 3.100 1.00 98.31 183 SER A O 1
ATOM 1431 N N . VAL A 1 184 ? -2.018 3.279 4.371 1.00 98.50 184 VAL A N 1
ATOM 1432 C CA . VAL A 1 184 ? -2.383 2.674 5.662 1.00 98.50 184 VAL A CA 1
ATOM 1433 C C . VAL A 1 184 ? -3.236 3.652 6.453 1.00 98.50 184 VAL A C 1
ATOM 1435 O O . VAL A 1 184 ? -2.821 4.788 6.675 1.00 98.50 184 VAL A O 1
ATOM 1438 N N . LEU A 1 185 ? -4.412 3.217 6.896 1.00 97.50 185 LEU A N 1
ATOM 1439 C CA . LEU A 1 185 ? -5.197 3.900 7.920 1.00 97.50 185 LEU A CA 1
ATOM 1440 C C . LEU A 1 185 ? -4.982 3.188 9.263 1.00 97.50 185 LEU A C 1
ATOM 1442 O O . LEU A 1 185 ? -5.487 2.087 9.467 1.00 97.50 185 LEU A O 1
ATOM 1446 N N . ASP A 1 186 ? -4.229 3.827 10.151 1.00 96.12 186 ASP A N 1
ATOM 1447 C CA . ASP A 1 186 ? -3.970 3.409 11.534 1.00 96.12 186 ASP A CA 1
ATOM 1448 C C . ASP A 1 186 ? -5.061 3.976 12.448 1.00 96.12 186 ASP A C 1
ATOM 1450 O O . ASP A 1 186 ? -5.370 5.173 12.373 1.00 96.12 186 ASP A O 1
ATOM 1454 N N . PHE A 1 187 ? -5.649 3.133 13.295 1.00 94.19 187 PHE A N 1
ATOM 1455 C CA . PHE A 1 187 ? -6.616 3.542 14.306 1.00 94.19 187 PHE A CA 1
ATOM 1456 C C . PHE A 1 187 ? -6.653 2.593 15.511 1.00 94.19 187 PHE A C 1
ATOM 1458 O O . PHE A 1 187 ? -6.291 1.417 15.434 1.00 94.19 187 PHE A O 1
ATOM 1465 N N . LYS A 1 188 ? -7.149 3.105 16.640 1.00 89.81 188 LYS A N 1
ATOM 1466 C CA . LYS A 1 188 ? -7.260 2.374 17.904 1.00 89.81 188 LYS A CA 1
ATOM 1467 C C . LYS A 1 188 ? -8.463 2.822 18.719 1.00 89.81 188 LYS A C 1
ATOM 1469 O O . LYS A 1 188 ? -8.807 4.025 18.643 1.00 89.81 188 LYS A O 1
#

Radius of gyration: 17.55 Å; chains: 1; bounding box: 45×34×47 Å

pLDDT: mean 90.72, std 10.15, range [49.44, 98.69]

Foldseek 3Di:
DAEDFAFQDPQLPPGLHDHLVLRLQCLVVVVVVCVVVVNPDDAYPDQEFDPDDSDGRRHCAYNVRHGTLNVLLVVQVCVVQPEPDDDDADDFDKDKDWDPQKDWDWDAYPVGKIKIKIARNDAQADSVVGDGDDWDWIKMKMFGPQVWQWKWKWDQDPSSHTDIDTFDDDRRITIDTHYRHIMIIIID